Protein AF-A0A7T8KHJ4-F1 (afdb_monomer)

Mean predicted aligned error: 14.53 Å

InterPro domains:
  IPR036397 Ribonuclease H superfamily [G3DSA:3.30.420.10] (58-220)

Foldseek 3Di:
DDPPQDADDPVCLLVQLLVCVVVVHDLVVSCRNSVDDSVVSVVSVVVCVVVVNPSVCVVVPPPPDDDPPDPPDPVNLVVLVVVCVVPVPDDLVVSCVVSVHDSVSSVCSVCPVVVDDDDDDDDDDDADPVQLQVQLVVLVLCLDPVSVVVCCVPPPLCPPQLCVVLVCQLVVDDDPDPVSSVVSSVVSVVPDDPVSVVVSVVVVNVVSVVSNVVSRDDDD

Nearest PDB structures (foldseek):
  5hoo-assembly1_B  TM=6.411E-01  e=8.525E-03  Drosophila mauritiana
  4r79-assembly1_B  TM=5.879E-01  e=2.502E-02  Drosophila mauritiana
  7s03-assembly1_A-2  TM=6.595E-01  e=5.747E-02  Homo sapiens
  3hot-assembly1_B  TM=6.460E-01  e=5.473E-02  Drosophila mauritiana
  3hos-assembly1_B  TM=6.068E-01  e=6.035E-02  Drosophila mauritiana

Structure (mmCIF, N/CA/C/O backbone):
data_AF-A0A7T8KHJ4-F1
#
_entry.id   AF-A0A7T8KHJ4-F1
#
loop_
_atom_site.group_PDB
_atom_site.id
_atom_site.type_symbol
_atom_site.label_atom_id
_atom_site.label_alt_id
_atom_site.label_comp_id
_atom_site.label_asym_id
_atom_site.label_entity_id
_atom_site.label_seq_id
_atom_site.pdbx_PDB_ins_code
_atom_site.Cartn_x
_atom_site.Cartn_y
_atom_site.Cartn_z
_atom_site.occupancy
_atom_site.B_iso_or_equiv
_atom_site.auth_seq_id
_atom_site.auth_comp_id
_atom_site.auth_asym_id
_atom_site.auth_atom_id
_atom_site.pdbx_PDB_model_num
ATOM 1 N N . MET A 1 1 ? -53.765 -23.943 27.755 1.00 38.78 1 MET A N 1
ATOM 2 C CA . MET A 1 1 ? -53.008 -22.771 27.268 1.00 38.78 1 MET A CA 1
ATOM 3 C C . MET A 1 1 ? -51.558 -23.192 27.205 1.00 38.78 1 MET A C 1
ATOM 5 O O . MET A 1 1 ? -50.982 -23.470 28.247 1.00 38.78 1 MET A O 1
ATOM 9 N N . VAL A 1 2 ? -51.035 -23.395 25.999 1.00 41.38 2 VAL A N 1
ATOM 10 C CA . VAL A 1 2 ? -49.675 -23.898 25.799 1.00 41.38 2 VAL A CA 1
ATOM 11 C C . VAL A 1 2 ? -48.723 -22.755 26.143 1.00 41.38 2 VAL A C 1
ATOM 13 O O . VAL A 1 2 ? -48.633 -21.776 25.410 1.00 41.38 2 VAL A O 1
ATOM 16 N N . SER A 1 3 ? -48.082 -22.822 27.309 1.00 51.12 3 SER A N 1
ATOM 17 C CA . SER A 1 3 ? -46.920 -21.987 27.603 1.00 51.12 3 SER A CA 1
ATOM 18 C C . SER A 1 3 ? -45.740 -22.566 26.830 1.00 51.12 3 SER A C 1
ATOM 20 O O . SER A 1 3 ? -44.900 -23.269 27.395 1.00 51.12 3 SER A O 1
ATOM 22 N N . ASP A 1 4 ? -45.725 -22.330 25.521 1.00 53.19 4 ASP A N 1
ATOM 23 C CA . ASP A 1 4 ? -44.543 -22.571 24.710 1.00 53.19 4 ASP A CA 1
ATOM 24 C C . ASP A 1 4 ? -43.470 -21.606 25.209 1.00 53.19 4 ASP A C 1
ATOM 26 O O . ASP A 1 4 ? -43.530 -20.396 24.983 1.00 53.19 4 ASP A O 1
ATOM 30 N N . ASN A 1 5 ? -42.513 -22.141 25.968 1.00 64.19 5 ASN A N 1
ATOM 31 C CA . ASN A 1 5 ? -41.329 -21.416 26.410 1.00 64.19 5 ASN A CA 1
ATOM 32 C C . ASN A 1 5 ? -40.438 -21.158 25.188 1.00 64.19 5 ASN A C 1
ATOM 34 O O . ASN A 1 5 ? -39.424 -21.825 24.982 1.00 64.19 5 ASN A O 1
ATOM 38 N N . PHE A 1 6 ? -40.844 -20.209 24.346 1.00 70.31 6 PHE A N 1
ATOM 39 C CA . PHE A 1 6 ? -40.026 -19.713 23.254 1.00 70.31 6 PHE A CA 1
ATOM 40 C C . PHE A 1 6 ? -38.792 -19.039 23.854 1.00 70.31 6 PHE A C 1
ATOM 42 O O . PHE A 1 6 ? -38.891 -17.991 24.486 1.00 70.31 6 PHE A O 1
ATOM 49 N N . ASN A 1 7 ? -37.631 -19.668 23.678 1.00 81.19 7 ASN A N 1
ATOM 50 C CA . ASN A 1 7 ? -36.345 -19.131 24.099 1.00 81.19 7 ASN A CA 1
ATOM 51 C C . ASN A 1 7 ? -35.643 -18.533 22.869 1.00 81.19 7 ASN A C 1
ATOM 53 O O . ASN A 1 7 ? -35.068 -19.292 22.081 1.00 81.19 7 ASN A O 1
ATOM 57 N N . PRO A 1 8 ? -35.711 -17.206 22.654 1.00 81.31 8 PRO A N 1
ATOM 58 C CA . PRO A 1 8 ? -35.071 -16.591 21.503 1.00 81.31 8 PRO A CA 1
ATOM 59 C C . PRO A 1 8 ? -33.547 -16.803 21.536 1.00 81.31 8 PRO A 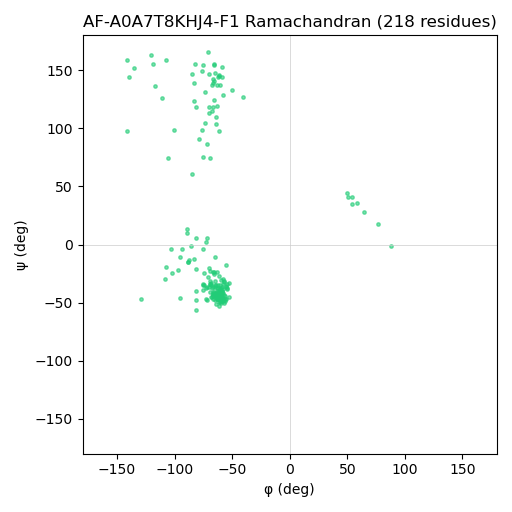C 1
ATOM 61 O O . PRO A 1 8 ? -32.941 -16.768 22.614 1.00 81.31 8 PRO A O 1
ATOM 64 N N . PRO A 1 9 ? -32.896 -16.986 20.370 1.00 85.50 9 PRO A N 1
ATOM 65 C CA . PRO A 1 9 ? -31.441 -17.068 20.292 1.00 85.50 9 PRO A CA 1
ATOM 66 C C . PRO A 1 9 ? -30.795 -15.791 20.844 1.00 85.50 9 PRO A C 1
ATOM 68 O O . PRO A 1 9 ? -31.391 -14.716 20.805 1.00 85.50 9 PRO A O 1
ATOM 71 N N . GLU A 1 10 ? -29.564 -15.894 21.351 1.00 82.81 10 GLU A N 1
ATOM 72 C CA . GLU A 1 10 ? -28.900 -14.807 22.093 1.00 82.81 10 GLU A CA 1
ATOM 73 C C . GLU A 1 10 ? -28.843 -13.484 21.310 1.00 82.81 10 GLU A C 1
ATOM 75 O O . GLU A 1 10 ? -29.091 -12.414 21.863 1.00 82.81 10 GLU A O 1
ATOM 80 N N . SER A 1 11 ? -28.625 -13.559 19.995 1.00 80.19 11 SER A N 1
ATOM 81 C CA . SER A 1 11 ? -28.635 -12.401 19.095 1.00 80.19 11 SER A CA 1
ATOM 82 C C . SER A 1 11 ? -29.996 -11.699 19.004 1.00 80.19 11 SER A C 1
ATOM 84 O O . SER A 1 11 ? -30.040 -10.515 18.688 1.00 80.19 11 SER A O 1
ATOM 86 N N . TRP A 1 12 ? -31.101 -12.395 19.294 1.00 84.69 12 TRP A N 1
ATOM 87 C CA . TRP A 1 12 ? -32.477 -11.895 19.184 1.00 84.69 12 TRP A CA 1
ATOM 88 C C . TRP A 1 12 ? -33.042 -11.398 20.515 1.00 84.69 12 TRP A C 1
ATOM 90 O O . TRP A 1 12 ? -33.942 -10.566 20.520 1.00 84.69 12 TRP A O 1
ATOM 100 N N . LYS A 1 13 ? -32.502 -11.833 21.658 1.00 88.50 13 LYS A N 1
ATOM 101 C CA . LYS A 1 13 ? -33.009 -11.449 22.989 1.00 88.50 13 LYS A CA 1
ATOM 102 C C . LYS A 1 13 ? -33.070 -9.936 23.198 1.00 88.50 13 LYS A C 1
ATOM 104 O O . LYS A 1 13 ? -34.088 -9.394 23.630 1.00 88.50 13 LYS A O 1
ATOM 109 N N . ARG A 1 14 ? -31.989 -9.234 22.846 1.00 86.38 14 ARG A N 1
ATOM 110 C CA . ARG A 1 14 ? -31.922 -7.767 22.936 1.00 86.38 14 ARG A CA 1
ATOM 111 C C . ARG A 1 14 ? -32.884 -7.093 21.953 1.00 86.38 14 ARG A C 1
ATOM 113 O O . ARG A 1 14 ? -33.501 -6.097 22.315 1.00 86.38 14 ARG A O 1
ATOM 120 N N . VAL A 1 15 ? -33.048 -7.658 20.757 1.00 87.25 15 VAL A N 1
ATOM 121 C CA . VAL A 1 15 ? -33.974 -7.169 19.719 1.00 87.25 15 VAL A CA 1
ATOM 122 C C . VAL A 1 15 ? -35.409 -7.214 20.214 1.00 87.25 15 VAL A C 1
ATOM 124 O O . VAL A 1 15 ? -36.100 -6.198 20.225 1.00 87.25 15 VAL A O 1
ATOM 127 N N . THR A 1 16 ? -35.828 -8.383 20.696 1.00 89.38 16 THR A N 1
ATOM 128 C CA . THR A 1 16 ? -37.163 -8.608 21.245 1.00 89.38 16 THR A CA 1
ATOM 129 C C . THR A 1 16 ? -37.433 -7.659 22.408 1.00 89.38 16 THR A C 1
ATOM 131 O O . THR A 1 16 ? -38.505 -7.062 22.474 1.00 89.38 16 THR A O 1
ATOM 134 N N . ALA A 1 17 ? -36.450 -7.446 23.291 1.00 89.75 17 ALA A N 1
ATOM 135 C CA . ALA A 1 17 ? -36.584 -6.495 24.390 1.00 89.75 17 ALA A CA 1
ATOM 136 C C . ALA A 1 17 ? -36.793 -5.050 23.903 1.00 89.75 17 ALA A C 1
ATOM 138 O O . ALA A 1 17 ? -37.701 -4.379 24.384 1.00 89.75 17 ALA A O 1
ATOM 139 N N . VAL A 1 18 ? -36.012 -4.579 22.925 1.00 89.69 18 VAL A N 1
ATOM 140 C CA . VAL A 1 18 ? -36.155 -3.225 22.361 1.00 89.69 18 VAL A CA 1
ATOM 141 C C . VAL A 1 18 ? -37.507 -3.042 21.659 1.00 89.69 18 VAL A C 1
ATOM 143 O O . VAL A 1 18 ? -38.164 -2.020 21.859 1.00 89.69 18 VAL A O 1
ATOM 146 N N . MET A 1 19 ? -37.962 -4.033 20.885 1.00 89.38 19 MET A N 1
ATOM 147 C CA . MET A 1 19 ? -39.269 -3.989 20.213 1.00 89.38 19 MET A CA 1
ATOM 148 C C . MET A 1 19 ? -40.432 -3.944 21.209 1.00 89.38 19 MET A C 1
ATOM 150 O O . MET A 1 19 ? -41.359 -3.155 21.038 1.00 89.38 19 MET A O 1
ATOM 154 N N . MET A 1 20 ? -40.365 -4.738 22.278 1.00 91.19 20 MET A N 1
ATOM 155 C CA . MET A 1 20 ? -41.385 -4.749 23.329 1.00 91.19 20 MET A CA 1
ATOM 156 C C . MET A 1 20 ? -41.386 -3.451 24.155 1.00 91.19 20 MET A C 1
ATOM 158 O O . MET A 1 20 ? -42.449 -2.982 24.553 1.00 91.19 20 MET A O 1
ATOM 162 N N . ILE A 1 21 ? -40.219 -2.824 24.373 1.00 90.75 21 ILE A N 1
ATOM 163 C CA . ILE A 1 21 ? -40.130 -1.485 24.986 1.00 90.75 21 ILE A CA 1
ATOM 164 C C . ILE A 1 21 ? -40.811 -0.447 24.089 1.00 90.75 21 ILE A C 1
ATOM 166 O O . ILE A 1 21 ? -41.614 0.343 24.581 1.00 90.75 21 ILE A O 1
ATOM 170 N N . ARG A 1 22 ? -40.556 -0.486 22.773 1.00 89.44 22 ARG A N 1
ATOM 171 C CA . ARG A 1 22 ? -41.227 0.387 21.796 1.00 89.44 22 ARG A CA 1
ATOM 172 C C . ARG A 1 22 ? -42.746 0.183 21.784 1.00 89.44 22 ARG A C 1
ATOM 174 O O . ARG A 1 22 ? -43.482 1.145 21.599 1.00 89.44 22 ARG A O 1
ATOM 181 N N . ALA A 1 23 ? -43.205 -1.050 21.995 1.00 90.94 23 ALA A N 1
ATOM 182 C CA . ALA A 1 23 ? -44.621 -1.394 22.116 1.00 90.94 23 ALA A CA 1
ATOM 183 C C . ALA A 1 23 ? -45.247 -1.001 23.473 1.00 90.94 23 ALA A C 1
ATOM 185 O O . ALA A 1 23 ? -46.447 -1.178 23.663 1.00 90.94 23 ALA A O 1
ATOM 186 N N . GLY A 1 24 ? -44.462 -0.470 24.420 1.00 90.56 24 GLY A N 1
ATOM 187 C CA . GLY A 1 24 ? -44.948 -0.048 25.735 1.00 90.56 24 GLY A CA 1
ATOM 188 C C . GLY A 1 24 ? -45.206 -1.196 26.719 1.00 90.56 24 GLY A C 1
ATOM 189 O O . GLY A 1 24 ? -45.906 -0.998 27.713 1.00 90.56 24 GLY A O 1
ATOM 190 N N . CYS A 1 25 ? -44.657 -2.389 26.474 1.00 91.25 25 CYS A N 1
ATOM 191 C CA . CYS A 1 25 ? -44.827 -3.540 27.361 1.00 91.25 25 CYS A CA 1
ATOM 192 C C . CYS A 1 25 ? -44.159 -3.324 28.728 1.00 91.25 25 CYS A C 1
ATOM 194 O O . CYS A 1 25 ? -43.178 -2.583 28.874 1.00 91.25 25 CYS A O 1
ATOM 196 N N . LYS A 1 26 ? -44.667 -4.013 29.757 1.00 92.44 26 LYS A N 1
ATOM 197 C CA . LYS A 1 26 ? -44.097 -3.935 31.110 1.00 92.44 26 LYS A CA 1
ATOM 198 C C . LYS A 1 26 ? -42.813 -4.758 31.206 1.00 92.44 26 LYS A C 1
ATOM 200 O O . LYS A 1 26 ? -42.700 -5.827 30.614 1.00 92.44 26 LYS A O 1
ATOM 205 N N . ASP A 1 27 ? -41.880 -4.335 32.060 1.00 91.25 27 ASP A N 1
ATOM 206 C CA . ASP A 1 27 ? -40.586 -5.016 32.243 1.00 91.25 27 ASP A CA 1
ATOM 207 C C . ASP A 1 27 ? -40.719 -6.513 32.583 1.00 91.25 27 ASP A C 1
ATOM 209 O O . ASP A 1 27 ? -39.892 -7.319 32.167 1.00 91.25 27 ASP A O 1
ATOM 213 N N . MET A 1 28 ? -41.767 -6.897 33.323 1.00 90.06 28 MET A N 1
ATOM 214 C CA . MET A 1 28 ? -42.047 -8.295 33.678 1.00 90.06 28 MET A CA 1
ATOM 215 C C . MET A 1 28 ? -42.463 -9.149 32.478 1.00 90.06 28 MET A C 1
ATOM 217 O O . MET A 1 28 ? -42.140 -10.334 32.438 1.00 90.06 28 MET A O 1
ATOM 221 N N . GLU A 1 29 ? -43.186 -8.564 31.525 1.00 90.44 29 GLU A N 1
ATOM 222 C CA . GLU A 1 29 ? -43.593 -9.238 30.290 1.00 90.44 29 GLU A CA 1
ATOM 223 C C . GLU A 1 29 ? -42.373 -9.410 29.393 1.00 90.44 29 GLU A C 1
ATOM 225 O O . G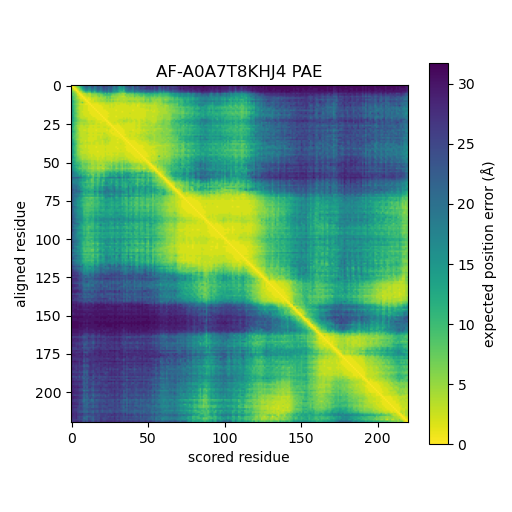LU A 1 29 ? -42.081 -10.529 28.986 1.00 90.44 29 GLU A O 1
ATOM 230 N N . ILE A 1 30 ? -41.590 -8.337 29.223 1.00 91.06 30 ILE A N 1
ATOM 231 C CA . ILE A 1 30 ? -40.343 -8.329 28.448 1.00 91.06 30 ILE A CA 1
ATOM 232 C C . ILE A 1 30 ? -39.366 -9.387 28.966 1.00 91.06 30 ILE A C 1
ATOM 234 O O . ILE A 1 30 ? -38.811 -10.157 28.188 1.00 91.06 30 ILE A O 1
ATOM 238 N N . MET A 1 31 ? -39.173 -9.453 30.285 1.00 92.94 31 MET A N 1
ATOM 239 C CA . MET A 1 31 ? -38.297 -10.429 30.936 1.00 92.94 31 MET A CA 1
ATOM 240 C C . MET A 1 31 ? -38.677 -11.872 30.573 1.00 92.94 31 MET A C 1
ATOM 242 O O . MET A 1 31 ? -37.803 -12.683 30.269 1.00 92.94 31 MET A O 1
ATOM 246 N N . LYS A 1 32 ? -39.980 -12.183 30.584 1.00 90.06 32 LYS A N 1
ATOM 247 C CA . LYS A 1 32 ? -40.503 -13.521 30.286 1.00 90.06 32 LYS A CA 1
ATOM 248 C C . LYS A 1 32 ? -40.404 -13.856 28.798 1.00 90.06 32 LYS A C 1
ATOM 250 O O . LYS A 1 32 ? -39.925 -14.932 28.469 1.00 90.06 32 LYS A O 1
ATOM 255 N N . THR A 1 33 ? -40.805 -12.941 27.914 1.00 88.25 33 THR A N 1
ATOM 256 C CA . THR A 1 33 ? -40.833 -13.172 26.458 1.00 88.25 33 THR A CA 1
ATOM 257 C C . THR A 1 33 ? -39.456 -13.124 25.803 1.00 88.25 33 THR A C 1
ATOM 259 O O . THR A 1 33 ? -39.212 -13.840 24.840 1.00 88.25 33 THR A O 1
ATOM 262 N N . ALA A 1 34 ? -38.552 -12.267 26.287 1.00 87.62 34 ALA A N 1
ATOM 263 C CA . ALA A 1 34 ? -37.195 -12.146 25.751 1.00 87.62 34 ALA A CA 1
ATOM 264 C C . ALA A 1 34 ? -36.174 -13.024 26.498 1.00 87.62 34 ALA A C 1
ATOM 266 O O . ALA A 1 34 ? -35.011 -13.058 26.102 1.00 87.62 34 ALA A O 1
ATOM 267 N N . CYS A 1 35 ? -36.586 -13.723 27.564 1.00 89.25 35 CYS A N 1
ATOM 268 C CA . CYS A 1 35 ? -35.727 -14.573 28.396 1.00 89.25 35 CYS A CA 1
ATOM 269 C C . CYS A 1 35 ? -34.427 -13.871 28.849 1.00 89.25 35 CYS A C 1
ATOM 271 O O . CYS A 1 35 ? -33.336 -14.443 28.788 1.00 89.25 35 CYS A O 1
ATOM 273 N N . VAL A 1 36 ? -34.539 -12.616 29.296 1.00 89.69 36 VAL A N 1
ATOM 274 C CA . VAL A 1 36 ? -33.427 -11.792 29.808 1.00 89.69 36 VAL A CA 1
ATOM 275 C C . VAL A 1 36 ? -33.668 -11.402 31.258 1.00 89.69 36 VAL A C 1
ATOM 277 O O . VAL A 1 36 ? -34.810 -11.314 31.695 1.00 89.69 36 VAL A O 1
ATOM 280 N N . ALA A 1 37 ? -32.609 -11.119 32.016 1.00 92.00 37 ALA A N 1
ATOM 281 C CA . ALA A 1 37 ? -32.755 -10.647 33.389 1.00 92.00 37 ALA A CA 1
ATOM 282 C C . ALA A 1 37 ? -33.435 -9.267 33.443 1.00 92.00 37 ALA A C 1
ATOM 284 O O . ALA A 1 37 ? -33.211 -8.402 32.592 1.00 92.00 37 ALA A O 1
ATOM 285 N N . ARG A 1 38 ? -34.206 -9.009 34.506 1.00 90.75 38 ARG A N 1
ATOM 286 C CA . ARG A 1 38 ? -34.876 -7.713 34.728 1.00 90.75 38 ARG A CA 1
ATOM 287 C C . ARG A 1 38 ? -33.902 -6.526 34.707 1.00 90.75 38 ARG A C 1
ATOM 289 O O . ARG A 1 38 ? -34.241 -5.465 34.192 1.00 90.75 38 ARG A O 1
ATOM 296 N N . ASN A 1 39 ? -32.686 -6.708 35.228 1.00 94.31 39 ASN A N 1
ATOM 297 C CA . ASN A 1 39 ? -31.642 -5.676 35.215 1.00 94.31 39 ASN A CA 1
ATOM 298 C C . ASN A 1 39 ? -31.189 -5.334 33.791 1.00 94.31 39 ASN A C 1
ATOM 300 O O . ASN A 1 39 ? -30.937 -4.169 33.493 1.00 94.31 39 ASN A O 1
ATOM 304 N N . THR A 1 40 ? -31.155 -6.322 32.895 1.00 90.62 40 THR A N 1
ATOM 305 C CA . THR A 1 40 ? -30.841 -6.122 31.479 1.00 90.62 40 THR A CA 1
ATOM 306 C C . THR A 1 40 ? -31.915 -5.278 30.796 1.00 90.62 40 THR A C 1
ATOM 308 O O . THR A 1 40 ? -31.576 -4.346 30.077 1.00 90.62 40 THR A O 1
ATOM 311 N N . VAL A 1 41 ? -33.201 -5.530 31.072 1.00 92.25 41 VAL A N 1
ATOM 312 C CA . VAL A 1 41 ? -34.316 -4.718 30.538 1.00 92.25 41 VAL A CA 1
ATOM 313 C C . VAL A 1 41 ? -34.219 -3.266 31.012 1.00 92.25 41 VAL A C 1
ATOM 315 O O . VAL A 1 41 ? -34.312 -2.348 30.201 1.00 92.25 41 VAL A O 1
ATOM 318 N N . LYS A 1 42 ? -33.960 -3.050 32.309 1.00 93.50 42 LYS A N 1
ATOM 319 C CA . LYS A 1 42 ? -33.763 -1.705 32.874 1.00 93.50 42 LYS A CA 1
ATOM 320 C C . LYS A 1 42 ? -32.571 -0.977 32.251 1.00 93.50 42 LYS A C 1
ATOM 322 O O . LYS A 1 42 ? -32.688 0.193 31.910 1.00 93.50 42 LYS A O 1
ATOM 327 N N . SER A 1 43 ? -31.448 -1.673 32.068 1.00 90.94 43 SER A N 1
ATOM 328 C CA . SER A 1 43 ? -30.262 -1.119 31.407 1.00 90.94 43 SER A CA 1
ATOM 329 C C . SER A 1 43 ? -30.554 -0.739 29.954 1.00 90.94 43 SER A C 1
ATOM 331 O O . SER A 1 43 ? -30.194 0.356 29.541 1.00 90.94 43 SER A O 1
ATOM 333 N N . ILE A 1 44 ? -31.269 -1.582 29.201 1.00 89.44 44 ILE A N 1
ATOM 334 C CA . ILE A 1 44 ? -31.685 -1.272 27.824 1.00 89.44 44 ILE A CA 1
ATOM 335 C C . ILE A 1 44 ? -32.599 -0.039 27.786 1.00 89.44 44 ILE A C 1
ATOM 337 O O . ILE A 1 44 ? -32.432 0.802 26.907 1.00 89.44 44 ILE A O 1
ATOM 341 N N . ARG A 1 45 ? -33.539 0.091 28.732 1.00 90.06 45 ARG A N 1
ATOM 342 C CA . ARG A 1 45 ? -34.434 1.255 28.826 1.00 90.06 45 ARG A CA 1
ATOM 343 C C . ARG A 1 45 ? -33.652 2.544 29.110 1.00 90.06 45 ARG A C 1
ATOM 345 O O . ARG A 1 45 ? -33.823 3.512 28.383 1.00 90.06 45 ARG A O 1
ATOM 352 N N . SER A 1 46 ? -32.733 2.511 30.077 1.00 90.00 46 SER A N 1
ATOM 353 C CA . SER A 1 46 ? -31.838 3.637 30.387 1.00 90.00 46 SER A CA 1
ATOM 354 C C . SER A 1 46 ? -30.991 4.041 29.173 1.00 90.00 46 SER A C 1
ATOM 356 O O . SER A 1 46 ? -30.907 5.215 28.833 1.00 90.00 46 SER A O 1
ATOM 358 N N . GLU A 1 47 ? -30.409 3.069 28.463 1.00 87.50 47 GLU A N 1
ATOM 359 C CA . GLU A 1 47 ? -29.628 3.333 27.247 1.00 87.50 47 GLU A CA 1
ATOM 360 C C . GLU A 1 47 ? -30.475 3.934 26.109 1.00 87.50 47 GLU A C 1
ATOM 362 O O . GLU A 1 47 ? -29.971 4.750 25.332 1.00 87.50 47 GLU A O 1
ATOM 367 N N . LEU A 1 48 ? -31.745 3.524 25.983 1.00 87.44 48 LEU A N 1
ATOM 368 C CA . LEU A 1 48 ? -32.682 4.078 25.002 1.00 87.44 48 LEU A CA 1
ATOM 369 C C . LEU A 1 48 ? -33.047 5.525 25.343 1.00 87.44 48 LEU A C 1
ATOM 371 O O . LEU A 1 48 ? -32.986 6.373 24.451 1.00 87.44 48 LEU A O 1
ATOM 375 N N . GLU A 1 49 ? -33.337 5.817 26.610 1.00 87.00 49 GLU A N 1
ATOM 376 C CA . GLU A 1 49 ? -33.610 7.170 27.112 1.00 87.00 49 GLU A CA 1
ATOM 377 C C . GLU A 1 49 ? -32.414 8.109 26.870 1.00 87.00 49 GLU A C 1
ATOM 379 O O . GLU A 1 49 ? -32.585 9.182 26.293 1.00 87.00 49 GLU A O 1
ATOM 384 N N . GLU A 1 50 ? -31.187 7.669 27.178 1.00 86.81 50 GLU A N 1
ATOM 385 C CA . GLU A 1 50 ? -29.945 8.407 26.876 1.00 86.81 50 GLU A CA 1
ATOM 386 C C . GLU A 1 50 ? -29.744 8.667 25.375 1.00 86.81 50 GLU A C 1
ATOM 388 O O . GLU A 1 50 ? -29.127 9.654 24.975 1.00 86.81 50 GLU A O 1
ATOM 393 N N . SER A 1 51 ? -30.244 7.769 24.523 1.00 81.25 51 SER A N 1
ATOM 394 C CA . SER A 1 51 ? -30.177 7.896 23.064 1.00 81.25 51 SER A CA 1
ATOM 395 C C . SER A 1 51 ? -31.358 8.645 22.447 1.00 81.25 51 SER A C 1
ATOM 397 O O . SER A 1 51 ? -31.507 8.621 21.227 1.00 81.25 51 SER A O 1
ATOM 399 N N . ASN A 1 52 ? -32.202 9.279 23.269 1.00 85.38 52 ASN A N 1
ATOM 400 C CA . ASN A 1 52 ? -33.430 9.945 22.838 1.00 85.38 52 ASN A CA 1
ATOM 401 C C . ASN A 1 52 ? -34.361 9.02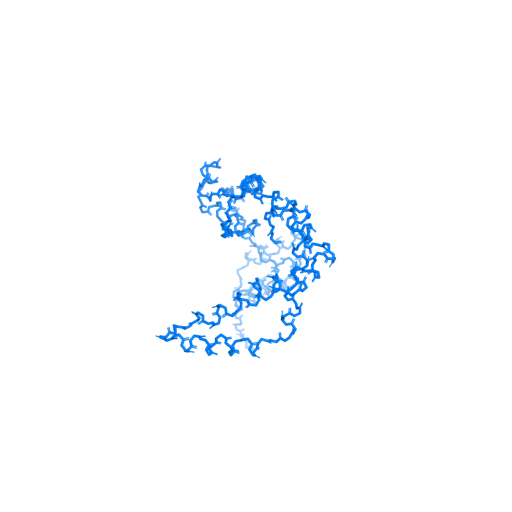0 22.026 1.00 85.38 52 ASN A C 1
ATOM 403 O O . ASN A 1 52 ? -34.939 9.419 21.017 1.00 85.38 52 ASN A O 1
ATOM 407 N N . ASN A 1 53 ? -34.483 7.760 22.456 1.00 82.94 53 ASN A N 1
ATOM 408 C CA . ASN A 1 53 ? -35.290 6.722 21.813 1.00 82.94 53 ASN A CA 1
ATOM 409 C C . ASN A 1 53 ? -34.910 6.438 20.345 1.00 82.94 53 ASN A C 1
ATOM 411 O O . ASN A 1 53 ? -35.772 6.118 19.523 1.00 82.94 53 ASN A O 1
ATOM 415 N N . ASP A 1 54 ? -33.621 6.513 19.998 1.00 81.62 54 ASP A N 1
ATOM 416 C CA . ASP A 1 54 ? -33.128 6.063 18.694 1.00 81.62 54 ASP A CA 1
ATOM 417 C C . ASP A 1 54 ? -33.141 4.522 18.607 1.00 81.62 54 ASP A C 1
ATOM 419 O O . ASP A 1 54 ? -32.156 3.825 18.875 1.00 81.62 54 ASP A O 1
ATOM 423 N N . TYR A 1 55 ? -34.294 3.988 18.200 1.00 78.44 55 TYR A N 1
ATOM 424 C CA . TYR A 1 55 ? -34.513 2.566 17.939 1.00 78.44 55 TYR A CA 1
ATOM 425 C C . TYR A 1 55 ? -33.831 2.054 16.657 1.00 78.44 55 TYR A C 1
ATOM 427 O O . TYR A 1 55 ? -34.043 0.902 16.307 1.00 78.44 55 TYR A O 1
ATOM 435 N N . GLU A 1 56 ? -33.030 2.839 15.939 1.00 73.88 56 GLU A N 1
ATOM 436 C CA . GLU A 1 56 ? -32.208 2.341 14.821 1.00 73.88 56 GLU A CA 1
ATOM 437 C C . GLU A 1 56 ? -30.742 2.178 15.243 1.00 73.88 56 GLU A C 1
ATOM 439 O O . GLU A 1 56 ? -29.994 1.349 14.716 1.00 73.88 56 GLU A O 1
ATOM 444 N N . ARG A 1 57 ? -30.312 2.919 16.271 1.00 69.94 57 ARG A N 1
ATOM 445 C CA . ARG A 1 57 ? -28.977 2.804 16.874 1.00 69.94 57 ARG A CA 1
AT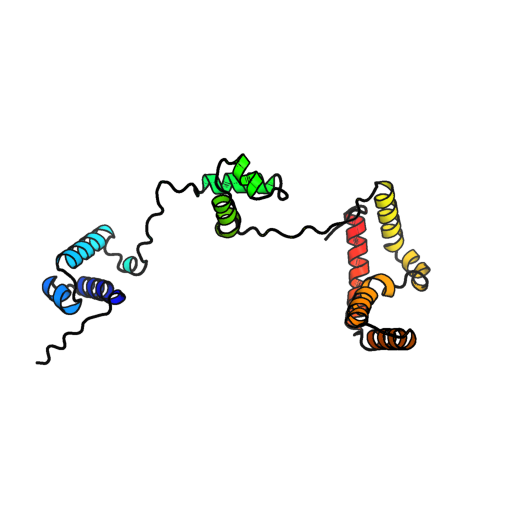OM 446 C C . ARG A 1 57 ? -28.668 1.400 17.388 1.00 69.94 57 ARG A C 1
ATOM 448 O O . ARG A 1 57 ? -27.505 1.014 17.359 1.00 69.94 57 ARG A O 1
ATOM 455 N N . TRP A 1 58 ? -29.656 0.632 17.847 1.00 64.38 58 TRP A N 1
ATOM 456 C CA . TRP A 1 58 ? -29.401 -0.668 18.480 1.00 64.38 58 TRP A CA 1
ATOM 457 C C . TRP A 1 58 ? -28.932 -1.750 17.498 1.00 64.38 58 TRP A C 1
ATOM 459 O O . TRP A 1 58 ? -28.181 -2.633 17.912 1.00 64.38 58 TRP A O 1
ATOM 469 N N . TRP A 1 59 ? -29.310 -1.664 16.214 1.00 60.38 59 TRP A N 1
ATOM 470 C CA . TRP A 1 59 ? -28.782 -2.543 15.162 1.00 60.38 59 TRP A CA 1
ATOM 471 C C . TRP A 1 59 ? -27.290 -2.305 14.913 1.00 60.38 59 TRP A C 1
ATOM 473 O O . TRP A 1 59 ? -26.581 -3.191 14.435 1.00 60.38 59 TRP A O 1
ATOM 483 N N . ARG A 1 60 ? -26.786 -1.112 15.252 1.00 63.22 60 ARG A N 1
ATOM 484 C CA . ARG A 1 60 ? -25.354 -0.820 15.234 1.00 63.22 60 ARG A CA 1
ATOM 485 C C . ARG A 1 60 ? -24.750 -1.417 16.495 1.00 63.22 60 ARG A C 1
ATOM 487 O O . ARG A 1 60 ? -24.696 -0.772 17.540 1.00 63.22 60 ARG A O 1
ATOM 494 N N . GLU A 1 61 ? -24.313 -2.668 16.383 1.00 60.59 61 GLU A N 1
ATOM 495 C CA . GLU A 1 61 ? -23.539 -3.356 17.412 1.00 60.59 61 GLU A CA 1
ATOM 496 C C . GLU A 1 61 ? -22.510 -2.391 18.025 1.00 60.59 61 GLU A C 1
ATOM 498 O O . GLU A 1 61 ? -21.752 -1.726 17.304 1.00 60.59 61 GLU A O 1
ATOM 503 N N . LYS A 1 62 ? -22.518 -2.262 19.360 1.00 64.94 62 LYS A N 1
ATOM 504 C CA . LYS A 1 62 ? -21.548 -1.427 20.076 1.00 64.94 62 LYS A CA 1
ATOM 505 C C . LYS A 1 62 ? -20.165 -2.003 19.799 1.00 64.94 62 LYS A C 1
ATOM 507 O O . LYS A 1 62 ? -19.741 -2.956 20.446 1.00 64.94 62 LYS A O 1
ATOM 512 N N . ARG A 1 63 ? -19.450 -1.422 18.836 1.00 65.62 63 ARG A N 1
ATOM 513 C CA . ARG A 1 63 ? -18.060 -1.793 18.588 1.00 65.62 63 ARG A CA 1
ATOM 514 C C . ARG A 1 63 ? -17.276 -1.556 19.870 1.00 65.62 63 ARG A C 1
ATOM 516 O O . ARG A 1 63 ? -17.354 -0.472 20.453 1.00 65.62 63 ARG A O 1
ATOM 523 N N . GLY A 1 64 ? -16.533 -2.574 20.302 1.00 70.38 64 GLY A N 1
ATOM 524 C CA . GLY A 1 64 ? -15.612 -2.439 21.422 1.00 70.38 64 GLY A CA 1
ATOM 525 C C . GLY A 1 64 ? -14.723 -1.217 21.208 1.00 70.38 64 GLY A C 1
ATOM 526 O O . GLY A 1 64 ? -14.205 -0.999 20.106 1.00 70.38 64 GLY A O 1
ATOM 527 N N . LYS A 1 65 ? -14.581 -0.384 22.245 1.00 72.31 65 LYS A N 1
ATOM 528 C CA . LYS A 1 65 ? -13.655 0.747 22.182 1.00 72.31 65 LYS A CA 1
ATOM 529 C C . LYS A 1 65 ? -12.252 0.190 21.959 1.00 72.31 65 LYS A C 1
ATOM 531 O O . LYS A 1 65 ? -11.865 -0.804 22.574 1.00 72.31 65 LYS A O 1
ATOM 536 N N . ARG A 1 66 ? -11.490 0.828 21.068 1.00 70.38 66 ARG A N 1
ATOM 537 C CA . ARG A 1 66 ? -10.063 0.524 20.942 1.00 70.38 66 ARG 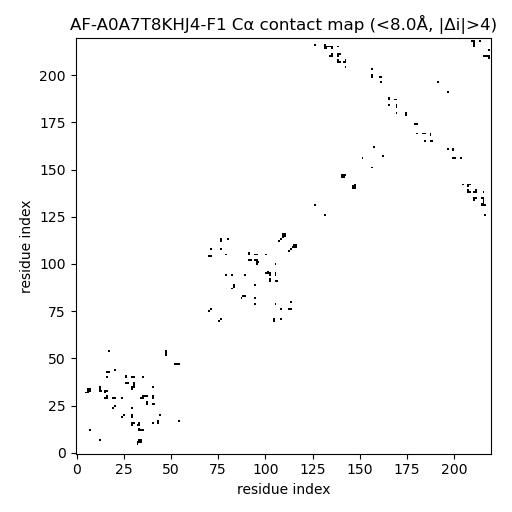A CA 1
ATOM 538 C C . ARG A 1 66 ? -9.395 0.786 22.289 1.00 70.38 66 ARG A C 1
ATOM 540 O O . ARG A 1 66 ? -9.789 1.706 23.006 1.00 70.38 66 ARG A O 1
ATOM 547 N N . ARG A 1 67 ? -8.405 -0.037 22.628 1.00 76.00 67 ARG A N 1
ATOM 548 C CA . ARG A 1 67 ? -7.628 0.164 23.848 1.00 76.00 67 ARG A CA 1
ATOM 549 C C . ARG A 1 67 ? -6.890 1.505 23.780 1.00 76.00 67 ARG A C 1
ATOM 551 O O . ARG A 1 67 ? -6.458 1.916 22.702 1.00 76.00 67 ARG A O 1
ATOM 558 N N . SER A 1 68 ? -6.773 2.179 24.920 1.00 71.44 68 SER A N 1
ATOM 559 C CA . SER A 1 68 ? -6.143 3.502 25.027 1.00 71.44 68 SER A CA 1
ATOM 560 C C . SER A 1 68 ? -4.631 3.474 24.794 1.00 71.44 68 SER A C 1
ATOM 562 O O . SER A 1 68 ? -4.061 4.485 24.410 1.00 71.44 68 SER A O 1
ATOM 564 N N . ASP A 1 69 ? -3.989 2.321 24.987 1.00 71.75 69 ASP A N 1
ATOM 565 C CA . ASP A 1 69 ? -2.558 2.073 24.761 1.00 71.75 69 ASP A CA 1
ATOM 566 C C . ASP A 1 69 ? -2.209 1.805 23.283 1.00 71.75 69 ASP A C 1
ATOM 568 O O . ASP A 1 69 ? -1.075 1.457 22.951 1.00 71.75 69 ASP A O 1
ATOM 572 N N . SER A 1 70 ? -3.172 1.939 22.365 1.00 81.12 70 SER A N 1
ATOM 573 C CA . SER A 1 70 ? -2.939 1.659 20.953 1.00 81.12 70 SER A CA 1
ATOM 574 C C . SER A 1 70 ? -2.029 2.708 20.312 1.00 81.12 70 SER A C 1
ATOM 576 O O . SER A 1 70 ? -2.431 3.842 20.073 1.00 81.12 70 SER A O 1
ATOM 578 N N . LEU A 1 71 ? -0.828 2.281 19.918 1.00 81.00 71 LEU A N 1
ATOM 579 C CA . LEU A 1 71 ? 0.122 3.095 19.148 1.00 81.00 71 LEU A CA 1
ATOM 580 C C . LEU A 1 71 ? -0.379 3.451 17.730 1.00 81.00 71 LEU A C 1
ATOM 582 O O . LEU A 1 71 ? 0.214 4.287 17.055 1.00 81.00 71 LEU A O 1
ATOM 586 N N . ARG A 1 72 ? -1.470 2.828 17.259 1.00 87.62 72 ARG A N 1
ATOM 587 C CA . ARG A 1 72 ? -2.099 3.069 15.948 1.00 87.62 72 ARG A CA 1
ATOM 588 C C . ARG A 1 72 ? -3.068 4.256 16.030 1.00 87.62 72 ARG A C 1
ATOM 590 O O . ARG A 1 72 ? -4.276 4.113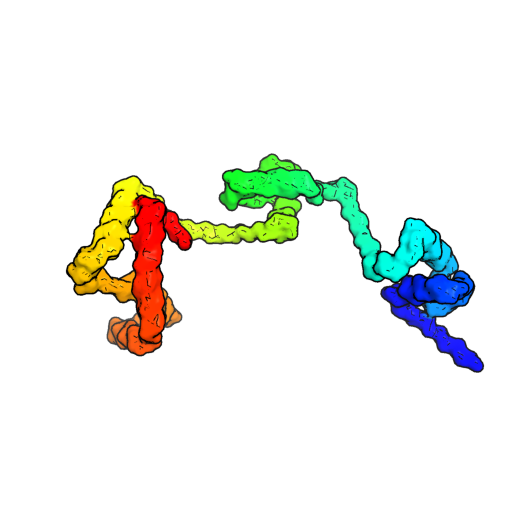 15.830 1.00 87.62 72 ARG A O 1
ATOM 597 N N . THR A 1 73 ? -2.533 5.424 16.369 1.00 90.31 73 THR A N 1
ATOM 598 C CA . THR A 1 73 ? -3.263 6.699 16.356 1.00 90.31 73 THR A CA 1
ATOM 599 C C . THR A 1 73 ? -3.304 7.287 14.938 1.00 90.31 73 THR A C 1
ATOM 601 O O . THR A 1 73 ? -2.432 6.975 14.122 1.00 90.31 73 THR A O 1
ATOM 604 N N . PRO A 1 74 ? -4.294 8.137 14.606 1.00 91.62 74 PRO A N 1
ATOM 605 C CA . PRO A 1 74 ? -4.343 8.796 13.296 1.00 91.62 74 PRO A CA 1
ATOM 606 C C . PRO A 1 74 ? -3.086 9.639 13.023 1.00 91.62 74 PRO A C 1
ATOM 608 O O . PRO A 1 74 ? -2.517 9.554 11.940 1.00 91.62 74 PRO A O 1
ATOM 611 N N . GLU A 1 75 ? -2.576 10.345 14.034 1.00 93.31 75 GLU A N 1
ATOM 612 C CA . GLU A 1 75 ? -1.337 11.131 13.943 1.00 93.31 75 GLU A CA 1
ATOM 613 C C . GLU A 1 75 ? -0.116 10.266 13.592 1.00 93.31 75 GLU A C 1
ATOM 615 O O . GLU A 1 75 ? 0.732 10.650 12.782 1.00 93.31 75 GLU A O 1
ATOM 620 N N . PHE A 1 76 ? -0.031 9.061 14.168 1.00 93.94 76 PHE A N 1
ATOM 621 C CA . PHE A 1 76 ? 1.023 8.106 13.836 1.00 93.94 76 PHE A CA 1
ATOM 622 C C . PHE A 1 76 ? 0.928 7.651 12.376 1.00 93.94 76 PHE A C 1
ATOM 624 O O . PHE A 1 76 ? 1.949 7.571 11.689 1.00 93.94 76 PHE A O 1
ATOM 631 N N . VAL A 1 77 ? -0.285 7.374 11.888 1.00 94.38 77 VAL A N 1
ATOM 632 C CA . VAL A 1 77 ? -0.517 6.963 10.496 1.00 94.38 77 VAL A CA 1
ATOM 633 C C . VAL A 1 77 ? -0.101 8.070 9.526 1.00 94.38 77 VAL A C 1
ATOM 635 O O . VAL A 1 77 ? 0.591 7.782 8.551 1.00 94.38 77 VAL A O 1
ATOM 638 N N . GLU A 1 78 ? -0.422 9.331 9.817 1.00 95.31 78 GLU A N 1
ATOM 639 C CA . GLU A 1 78 ? 0.017 10.476 9.010 1.00 95.31 78 GLU A CA 1
ATOM 640 C C . GLU A 1 78 ? 1.542 10.637 9.012 1.00 95.31 78 GLU A C 1
ATOM 642 O O . GLU A 1 78 ? 2.161 10.852 7.966 1.00 95.31 78 GLU A O 1
ATOM 647 N N . LYS A 1 79 ? 2.180 10.488 10.179 1.00 95.44 79 LYS A N 1
ATOM 648 C CA . LYS A 1 79 ? 3.644 10.536 10.297 1.00 95.44 79 LYS A CA 1
ATOM 649 C C . LYS A 1 79 ? 4.308 9.425 9.482 1.00 95.44 79 LYS A C 1
ATOM 651 O O . LYS A 1 79 ? 5.289 9.674 8.781 1.00 95.44 79 LYS A O 1
ATOM 656 N N . LEU A 1 80 ? 3.765 8.210 9.545 1.00 95.38 80 LEU A N 1
ATOM 657 C CA . LEU A 1 80 ? 4.228 7.077 8.748 1.00 95.38 80 LEU A CA 1
ATOM 658 C C . LEU A 1 80 ? 4.026 7.334 7.249 1.00 95.38 80 LEU A C 1
ATOM 660 O O . LEU A 1 80 ? 4.929 7.065 6.459 1.00 95.38 80 LEU A O 1
ATOM 664 N N . GLN A 1 81 ? 2.883 7.899 6.857 1.00 95.50 81 GLN A N 1
ATOM 665 C CA . GLN A 1 81 ? 2.587 8.237 5.468 1.00 95.50 81 GLN A CA 1
ATOM 666 C C . GLN A 1 81 ? 3.603 9.229 4.896 1.00 95.50 81 GLN A C 1
ATOM 668 O O . GLN A 1 81 ? 4.105 8.997 3.796 1.00 95.50 81 GLN A O 1
ATOM 673 N N . LYS A 1 82 ? 3.956 10.278 5.651 1.00 95.94 82 LYS A N 1
ATOM 674 C CA . LYS A 1 82 ? 4.988 11.249 5.251 1.00 95.94 82 LYS A CA 1
ATOM 675 C C . LYS A 1 82 ? 6.330 10.565 4.993 1.00 95.94 82 LYS A C 1
ATOM 677 O O . LYS A 1 82 ? 6.895 10.726 3.918 1.00 95.94 82 LYS A O 1
ATOM 682 N N . LYS A 1 83 ? 6.781 9.695 5.904 1.00 94.62 83 LYS A N 1
ATOM 683 C CA . LYS A 1 83 ? 8.039 8.946 5.726 1.00 94.62 83 LYS A CA 1
ATOM 684 C C . LYS A 1 83 ? 8.039 8.020 4.511 1.00 94.62 83 LYS A C 1
ATOM 686 O O . LYS A 1 83 ? 9.059 7.877 3.842 1.00 94.62 83 LYS A O 1
ATOM 691 N N . VAL A 1 84 ? 6.906 7.382 4.222 1.00 94.19 84 VAL A N 1
ATOM 692 C CA . VAL A 1 84 ? 6.765 6.528 3.033 1.00 94.19 84 VAL A CA 1
ATOM 693 C C . VAL A 1 84 ? 6.766 7.359 1.746 1.00 94.19 84 VAL A C 1
ATOM 695 O O . VAL A 1 84 ? 7.282 6.897 0.732 1.00 94.19 84 VAL A O 1
ATOM 698 N N . GLN A 1 85 ? 6.210 8.573 1.766 1.00 92.69 85 GLN A N 1
ATOM 699 C CA . GLN A 1 85 ? 6.239 9.484 0.618 1.00 92.69 85 GLN A CA 1
ATOM 700 C C . GLN A 1 85 ? 7.634 10.071 0.368 1.00 92.69 85 GLN A C 1
ATOM 702 O O . GLN A 1 85 ? 8.019 10.210 -0.789 1.00 92.69 85 GLN A O 1
ATOM 707 N N . GLU A 1 86 ? 8.390 10.367 1.428 1.00 93.81 86 GLU A N 1
ATOM 708 C CA . GLU A 1 86 ? 9.784 10.825 1.339 1.00 93.81 86 GLU A CA 1
ATOM 709 C C . GLU A 1 86 ? 10.684 9.783 0.665 1.00 93.81 86 GLU A C 1
ATOM 711 O O . GLU A 1 86 ? 11.418 10.103 -0.269 1.00 93.81 86 GLU A O 1
ATOM 716 N N . ASP A 1 87 ? 10.618 8.525 1.111 1.00 91.06 87 ASP A N 1
ATOM 717 C CA . ASP A 1 87 ? 11.338 7.427 0.471 1.00 91.06 87 ASP A CA 1
ATOM 718 C C . ASP A 1 87 ? 10.500 6.137 0.448 1.00 91.06 87 ASP A C 1
ATOM 720 O O . ASP A 1 87 ? 10.523 5.344 1.400 1.00 91.06 87 ASP A O 1
ATOM 724 N N . PRO A 1 88 ? 9.828 5.838 -0.679 1.00 89.62 88 PRO A N 1
ATOM 725 C CA . PRO A 1 8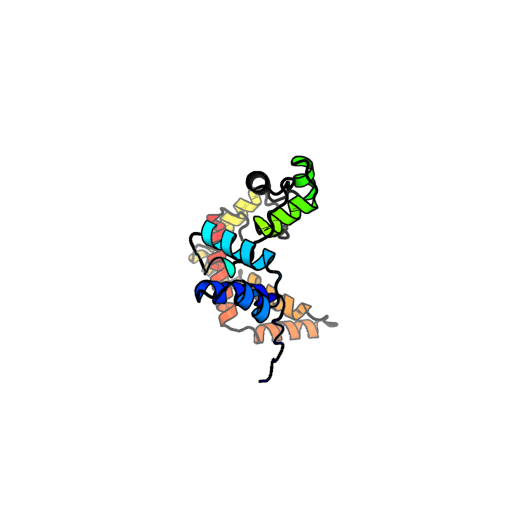8 ? 9.026 4.626 -0.822 1.00 89.62 88 PRO A CA 1
ATOM 726 C C . PRO A 1 88 ? 9.883 3.358 -0.967 1.00 89.62 88 PRO A C 1
ATOM 728 O O . PRO A 1 88 ? 9.356 2.275 -1.220 1.00 89.62 88 PRO A O 1
ATOM 731 N N . SER A 1 89 ? 11.215 3.469 -0.913 1.00 88.50 89 SER A N 1
ATOM 732 C CA . SER A 1 89 ? 12.149 2.338 -1.002 1.00 88.50 89 SER A CA 1
ATOM 733 C C . SER A 1 89 ? 12.453 1.720 0.359 1.00 88.50 89 SER A C 1
ATOM 735 O O . SER A 1 89 ? 13.016 0.623 0.408 1.00 88.50 89 SER A O 1
ATOM 737 N N . LYS A 1 90 ? 12.127 2.415 1.455 1.00 90.19 90 LYS A N 1
ATOM 738 C CA . LYS A 1 90 ? 12.445 1.951 2.806 1.00 90.19 90 LYS A CA 1
ATOM 739 C C . LYS A 1 90 ? 11.672 0.680 3.147 1.00 90.19 90 LYS A C 1
ATOM 741 O O . LYS A 1 90 ? 10.500 0.519 2.812 1.00 90.19 90 LYS A O 1
ATOM 746 N N . SER A 1 91 ? 12.344 -0.234 3.842 1.00 91.88 91 SER A N 1
ATOM 747 C CA . SER A 1 91 ? 11.699 -1.427 4.384 1.00 91.88 91 SER A CA 1
ATOM 748 C C . SER A 1 91 ? 10.869 -1.077 5.620 1.00 91.88 91 SER A C 1
ATOM 750 O O . SER A 1 91 ? 11.194 -0.139 6.351 1.00 91.88 91 SER A O 1
ATOM 752 N N . CYS A 1 92 ? 9.839 -1.879 5.908 1.00 93.50 92 CYS A N 1
ATOM 753 C CA . CYS A 1 92 ? 9.054 -1.727 7.138 1.00 93.50 92 CYS A CA 1
ATOM 754 C C . CYS A 1 92 ? 9.924 -1.781 8.397 1.00 93.50 92 CYS A C 1
ATOM 756 O O . CYS A 1 92 ? 9.655 -1.049 9.339 1.00 93.50 92 CYS A O 1
ATOM 758 N N . THR A 1 93 ? 10.980 -2.601 8.398 1.00 95.12 93 THR A N 1
ATOM 759 C CA . THR A 1 93 ? 11.920 -2.703 9.521 1.00 95.12 93 THR A CA 1
ATOM 760 C C . THR A 1 93 ? 12.631 -1.379 9.782 1.00 95.12 93 THR A C 1
ATOM 762 O O . THR A 1 93 ? 12.636 -0.915 10.914 1.00 95.12 93 THR A O 1
ATOM 765 N N . LYS A 1 94 ? 13.144 -0.714 8.738 1.00 95.81 94 LYS A N 1
ATOM 766 C CA . LYS A 1 94 ? 13.784 0.600 8.896 1.00 95.81 94 LYS A CA 1
ATOM 767 C C . LYS A 1 94 ? 12.788 1.671 9.331 1.00 95.81 94 LYS A C 1
ATOM 769 O O . LYS A 1 94 ? 13.093 2.479 10.197 1.00 95.81 94 LYS A O 1
ATOM 774 N N . LEU A 1 95 ? 11.579 1.660 8.765 1.00 95.06 95 LEU A N 1
ATOM 775 C CA . LEU A 1 95 ? 10.511 2.573 9.188 1.00 95.06 95 LEU A CA 1
ATOM 776 C C . LEU A 1 95 ? 10.137 2.363 10.662 1.00 95.06 95 LEU A C 1
ATOM 778 O O . LEU A 1 95 ? 9.885 3.330 11.370 1.00 95.06 95 LEU A O 1
ATOM 782 N N . ALA A 1 96 ? 10.122 1.113 11.120 1.00 95.81 96 ALA A N 1
ATOM 783 C CA . ALA A 1 96 ? 9.855 0.739 12.501 1.00 95.81 96 ALA A CA 1
ATOM 784 C C . ALA A 1 96 ? 10.954 1.222 13.458 1.00 95.81 96 ALA A C 1
ATOM 786 O O . ALA A 1 96 ? 10.630 1.858 14.458 1.00 95.81 96 ALA A O 1
ATOM 787 N N . GLU A 1 97 ? 12.227 1.007 13.119 1.00 95.94 97 GLU A N 1
ATOM 788 C CA . GLU A 1 97 ? 13.380 1.525 13.873 1.00 95.94 97 GLU A CA 1
ATOM 789 C C . GLU A 1 97 ? 13.340 3.055 13.980 1.00 95.94 97 GLU A C 1
ATOM 791 O O . GLU A 1 97 ? 13.417 3.610 15.073 1.00 95.94 97 GLU A O 1
ATOM 796 N N . GLU A 1 98 ? 13.129 3.746 12.857 1.00 94.12 98 GLU A N 1
ATOM 797 C CA . GLU A 1 98 ? 13.064 5.208 12.810 1.00 94.12 98 GLU A CA 1
ATOM 798 C C . GLU A 1 98 ? 11.869 5.809 13.574 1.00 94.12 98 GLU A C 1
ATOM 800 O O . GLU A 1 98 ? 11.878 6.998 13.902 1.00 94.12 98 GLU A O 1
ATOM 805 N N . LEU A 1 99 ? 10.802 5.033 13.777 1.00 92.69 99 LEU A N 1
ATOM 806 C CA . LEU A 1 99 ? 9.594 5.453 14.489 1.00 92.69 99 LEU A CA 1
ATOM 807 C C . LEU A 1 99 ? 9.522 4.889 15.917 1.00 92.69 99 LEU A C 1
ATOM 809 O O . LEU A 1 99 ? 8.589 5.236 16.637 1.00 92.69 99 LEU A O 1
ATOM 813 N N . GLY A 1 100 ? 10.480 4.051 16.329 1.00 93.50 100 GLY A N 1
ATOM 814 C CA . GLY A 1 100 ? 10.513 3.424 17.653 1.00 93.50 100 GLY A CA 1
ATOM 815 C C . GLY A 1 100 ? 9.356 2.454 17.916 1.00 93.50 100 GLY A C 1
ATOM 816 O O . GLY A 1 100 ? 8.931 2.299 19.057 1.00 93.50 100 GLY A O 1
ATOM 817 N N . VAL A 1 101 ? 8.804 1.826 16.874 1.00 93.44 101 VAL A N 1
ATOM 818 C CA . VAL A 1 101 ? 7.645 0.921 16.974 1.00 93.44 101 VAL A CA 1
ATOM 819 C C . VAL A 1 101 ? 7.979 -0.476 16.463 1.00 93.44 101 VAL A C 1
ATOM 821 O O . VAL A 1 101 ? 8.938 -0.678 15.728 1.00 93.44 101 VAL A O 1
ATOM 824 N N . GLY A 1 102 ? 7.154 -1.466 16.807 1.00 94.19 102 GLY A N 1
ATOM 825 C CA . GLY A 1 102 ? 7.285 -2.811 16.248 1.00 94.19 102 GLY A CA 1
ATOM 826 C C . GLY A 1 102 ? 6.981 -2.860 14.743 1.00 94.19 102 GLY A C 1
ATOM 827 O O . GLY A 1 102 ? 6.036 -2.230 14.261 1.00 94.19 102 GLY A O 1
ATOM 828 N N . ASN A 1 103 ? 7.727 -3.686 14.002 1.00 95.12 103 ASN A N 1
ATOM 829 C CA . ASN A 1 103 ? 7.534 -3.908 12.560 1.00 95.12 103 ASN A CA 1
ATOM 830 C C . ASN A 1 103 ? 6.095 -4.334 12.206 1.00 95.12 103 ASN A C 1
ATOM 832 O O . ASN A 1 103 ? 5.532 -3.884 11.209 1.00 95.12 103 ASN A O 1
ATOM 836 N N . THR A 1 104 ? 5.465 -5.163 13.045 1.00 94.50 104 THR A N 1
ATOM 837 C CA . THR A 1 104 ? 4.076 -5.606 12.850 1.00 94.50 104 THR A CA 1
ATOM 838 C C . THR A 1 104 ? 3.106 -4.428 12.822 1.00 94.50 104 THR A C 1
ATOM 840 O O . THR A 1 104 ? 2.244 -4.381 11.949 1.00 94.50 104 THR A O 1
ATOM 843 N N . THR A 1 105 ? 3.284 -3.446 13.710 1.00 93.25 105 THR A N 1
ATOM 844 C CA . THR A 1 105 ? 2.451 -2.237 13.762 1.00 93.25 105 THR A CA 1
ATOM 845 C C . THR A 1 105 ? 2.568 -1.447 12.466 1.00 93.25 105 THR A C 1
ATOM 847 O O . THR A 1 105 ? 1.557 -1.150 11.839 1.00 93.25 105 THR A O 1
ATOM 850 N N . VAL A 1 106 ? 3.797 -1.186 12.008 1.00 94.94 106 VAL A N 1
ATOM 851 C CA . VAL A 1 106 ? 4.047 -0.483 10.739 1.00 94.94 106 VAL A CA 1
ATOM 852 C C . VAL A 1 106 ? 3.414 -1.227 9.568 1.00 94.94 106 VAL A C 1
ATOM 854 O O . VAL A 1 106 ? 2.733 -0.623 8.746 1.00 94.94 106 VAL A O 1
ATOM 857 N N . ARG A 1 107 ? 3.585 -2.550 9.503 1.00 94.38 107 ARG A N 1
ATOM 858 C CA . ARG A 1 107 ? 3.042 -3.373 8.418 1.00 94.38 107 ARG A CA 1
ATOM 859 C C . ARG A 1 107 ? 1.515 -3.361 8.381 1.00 94.38 107 ARG A C 1
ATOM 861 O O . ARG A 1 107 ? 0.942 -3.258 7.299 1.00 94.38 107 ARG A O 1
ATOM 868 N N . VAL A 1 108 ? 0.871 -3.455 9.542 1.00 93.62 108 VAL A N 1
ATOM 869 C CA . VAL A 1 108 ? -0.587 -3.356 9.670 1.00 93.62 108 VAL A CA 1
ATOM 870 C C . VAL A 1 108 ? -1.065 -1.969 9.236 1.00 93.62 108 VAL A C 1
ATOM 872 O O . VAL A 1 108 ? -1.969 -1.889 8.411 1.00 93.62 108 VAL A O 1
ATOM 875 N N . CYS A 1 109 ? -0.416 -0.889 9.684 1.00 94.06 109 CYS A N 1
ATOM 876 C CA . CYS A 1 109 ? -0.785 0.467 9.269 1.00 94.06 109 CYS A CA 1
ATOM 877 C C . CYS A 1 109 ? -0.634 0.678 7.756 1.00 94.06 109 CYS A C 1
ATOM 879 O O . CYS A 1 109 ? -1.522 1.232 7.111 1.00 94.06 109 CYS A O 1
ATOM 881 N N . ILE A 1 110 ? 0.461 0.197 7.161 1.00 94.25 110 ILE A N 1
ATOM 882 C CA . ILE A 1 110 ? 0.698 0.312 5.715 1.00 94.25 110 ILE A CA 1
ATOM 883 C C . ILE A 1 110 ? -0.374 -0.443 4.918 1.00 94.25 110 ILE A C 1
ATOM 885 O O . ILE A 1 110 ? -0.902 0.099 3.950 1.00 94.25 110 ILE A O 1
ATOM 889 N N . ASN A 1 111 ? -0.716 -1.668 5.321 1.00 93.19 111 ASN A N 1
ATOM 890 C CA . ASN A 1 111 ? -1.628 -2.519 4.554 1.00 93.19 111 ASN A CA 1
ATOM 891 C C . ASN A 1 111 ? -3.111 -2.197 4.790 1.00 93.19 111 ASN A C 1
ATOM 893 O O . ASN A 1 111 ? -3.902 -2.254 3.852 1.00 93.19 111 ASN A O 1
ATOM 897 N N . GLU A 1 112 ? -3.510 -1.907 6.028 1.00 92.06 112 GLU A N 1
ATOM 898 C CA . GLU A 1 112 ? -4.920 -1.739 6.394 1.00 92.06 112 GLU A CA 1
ATOM 899 C C . GLU A 1 112 ? -5.365 -0.275 6.383 1.00 92.06 112 GLU A C 1
ATOM 901 O O . GLU A 1 112 ? -6.428 0.018 5.833 1.00 92.06 112 GLU A O 1
ATOM 906 N N . ASP A 1 113 ? -4.576 0.633 6.974 1.00 92.44 113 ASP A N 1
ATOM 907 C CA . ASP A 1 113 ? -4.937 2.057 7.045 1.00 92.44 113 ASP A CA 1
ATOM 908 C C . ASP A 1 113 ? -4.594 2.772 5.740 1.00 92.44 113 ASP A C 1
ATOM 910 O O . ASP A 1 113 ? -5.469 3.352 5.103 1.00 92.44 113 ASP A O 1
ATOM 914 N N . LEU A 1 114 ? -3.325 2.698 5.319 1.00 92.62 114 LEU A N 1
ATOM 915 C CA . LEU A 1 114 ? -2.833 3.387 4.120 1.00 92.62 114 LEU A CA 1
ATOM 916 C C . LEU A 1 114 ? -3.139 2.623 2.827 1.00 92.62 114 LEU A C 1
ATOM 918 O O . LEU A 1 114 ? -3.157 3.219 1.752 1.00 92.62 114 LEU A O 1
ATOM 922 N N . ARG A 1 115 ? -3.381 1.309 2.920 1.00 93.62 115 ARG A N 1
ATOM 923 C CA . ARG A 1 115 ? -3.647 0.413 1.780 1.00 93.62 115 ARG A CA 1
ATOM 924 C C . ARG A 1 115 ? -2.571 0.463 0.696 1.00 93.62 115 ARG A C 1
ATOM 926 O O . ARG A 1 115 ? -2.853 0.331 -0.496 1.00 93.62 115 ARG A O 1
ATOM 933 N N . TYR A 1 116 ? -1.324 0.646 1.108 1.00 92.50 116 TYR A N 1
ATOM 934 C CA . TYR A 1 116 ? -0.183 0.601 0.207 1.00 92.50 116 TYR A CA 1
ATOM 935 C C . TYR A 1 116 ? 0.293 -0.836 0.001 1.00 92.50 116 TYR A C 1
ATOM 937 O O . TYR A 1 116 ? 0.265 -1.664 0.908 1.00 92.50 116 TYR A O 1
ATOM 945 N N . TYR A 1 117 ? 0.780 -1.110 -1.209 1.00 88.81 117 TYR A N 1
ATOM 946 C CA . TYR A 1 117 ? 1.344 -2.401 -1.585 1.00 88.81 117 TYR A CA 1
ATOM 947 C C . TYR A 1 117 ? 2.816 -2.254 -1.957 1.00 88.81 117 TYR A C 1
ATOM 949 O O . TYR A 1 117 ? 3.207 -1.352 -2.702 1.00 88.81 117 TYR A O 1
ATOM 957 N N . PHE A 1 118 ? 3.635 -3.187 -1.476 1.00 85.00 118 PHE A N 1
ATOM 958 C CA . PHE A 1 118 ? 5.039 -3.278 -1.860 1.00 85.00 118 PHE A CA 1
ATOM 959 C C . PHE A 1 118 ? 5.152 -3.882 -3.258 1.00 85.00 118 PHE A C 1
ATOM 961 O O . PHE A 1 118 ? 5.102 -5.098 -3.439 1.00 85.00 118 PHE A O 1
ATOM 968 N N . TYR A 1 119 ? 5.316 -3.027 -4.263 1.00 84.88 119 TYR A N 1
ATOM 969 C CA . TYR A 1 119 ? 5.572 -3.478 -5.625 1.00 84.88 119 TYR A CA 1
ATOM 970 C C . TYR A 1 119 ? 7.056 -3.773 -5.843 1.00 84.88 119 TYR A C 1
ATOM 972 O O . TYR A 1 119 ? 7.941 -3.015 -5.439 1.00 84.88 119 TYR A O 1
ATOM 980 N N . LYS A 1 120 ? 7.341 -4.862 -6.563 1.00 81.12 120 LYS A N 1
ATOM 981 C CA . LYS A 1 120 ? 8.694 -5.150 -7.042 1.00 81.12 120 LYS A CA 1
ATOM 982 C C . LYS A 1 120 ? 9.083 -4.105 -8.090 1.00 81.12 120 LYS A C 1
ATOM 984 O O . LYS A 1 120 ? 8.497 -4.061 -9.172 1.00 81.12 120 LYS A O 1
ATOM 989 N N . ARG A 1 121 ? 10.095 -3.285 -7.791 1.00 77.94 121 ARG A N 1
ATOM 990 C CA . ARG A 1 121 ? 10.633 -2.314 -8.755 1.00 77.94 121 ARG A CA 1
ATOM 991 C C . ARG A 1 121 ? 11.235 -3.033 -9.960 1.00 77.94 121 ARG A C 1
ATOM 993 O O . ARG A 1 121 ? 11.940 -4.035 -9.812 1.00 77.94 121 ARG A O 1
ATOM 1000 N N . ARG A 1 122 ? 10.966 -2.517 -11.161 1.00 79.19 122 ARG A N 1
ATOM 1001 C CA . ARG A 1 122 ? 11.611 -3.004 -12.384 1.00 79.19 122 ARG A CA 1
ATOM 1002 C C . ARG A 1 122 ? 13.056 -2.518 -12.406 1.00 79.19 122 ARG A C 1
ATOM 1004 O O . ARG A 1 122 ? 13.316 -1.342 -12.174 1.00 79.19 122 ARG A O 1
ATOM 1011 N N . LYS A 1 123 ? 13.988 -3.430 -12.672 1.00 75.62 123 LYS A N 1
ATOM 1012 C CA . LYS A 1 123 ? 15.396 -3.089 -12.881 1.00 75.62 123 LYS A CA 1
ATOM 1013 C C . LYS A 1 123 ? 15.550 -2.609 -14.324 1.00 75.62 123 LYS A C 1
ATOM 1015 O O . LYS A 1 123 ? 15.240 -3.363 -15.242 1.00 75.62 123 LYS A O 1
ATOM 1020 N N . GLY A 1 124 ? 15.973 -1.364 -14.505 1.00 71.56 124 GLY A N 1
ATOM 1021 C CA . GLY A 1 124 ? 16.398 -0.816 -15.794 1.00 71.56 124 GLY A CA 1
ATOM 1022 C C . GLY A 1 124 ? 17.913 -0.633 -15.815 1.00 71.56 124 GLY A C 1
ATOM 1023 O O . GLY A 1 124 ? 18.542 -0.557 -14.759 1.00 71.56 124 GLY A O 1
ATOM 1024 N N . GLN A 1 125 ? 18.503 -0.563 -17.006 1.00 78.69 125 GLN A N 1
ATOM 1025 C CA . GLN A 1 125 ? 19.892 -0.130 -17.155 1.00 78.69 125 GLN A CA 1
ATOM 1026 C C . GLN A 1 125 ? 19.989 1.356 -16.790 1.00 78.69 125 GLN A C 1
ATOM 1028 O O . GLN A 1 125 ? 19.142 2.129 -17.218 1.00 78.69 125 GLN A O 1
ATOM 1033 N N . ILE A 1 126 ? 21.004 1.782 -16.039 1.00 77.19 126 ILE A N 1
ATOM 1034 C CA . ILE A 1 126 ? 21.240 3.215 -15.810 1.00 77.19 126 ILE A CA 1
ATOM 1035 C C . ILE A 1 126 ? 21.734 3.820 -17.132 1.00 77.19 126 ILE A C 1
ATOM 1037 O O . ILE A 1 126 ? 22.754 3.386 -17.667 1.00 77.19 126 ILE A O 1
ATOM 1041 N N . LEU A 1 127 ? 20.983 4.771 -17.696 1.00 80.00 127 LEU A N 1
ATOM 1042 C CA . LEU A 1 127 ? 21.351 5.439 -18.946 1.00 80.00 127 LEU A CA 1
ATOM 1043 C C . LEU A 1 127 ? 22.334 6.571 -18.657 1.00 80.00 127 LEU A C 1
ATOM 1045 O O . LEU A 1 127 ? 22.009 7.493 -17.910 1.00 80.00 127 LEU A O 1
ATOM 1049 N N . THR A 1 128 ? 23.500 6.525 -19.299 1.00 87.88 128 THR A N 1
ATOM 1050 C CA . THR A 1 128 ? 24.420 7.667 -19.360 1.00 87.88 128 THR A CA 1
ATOM 1051 C C . THR A 1 128 ? 23.787 8.811 -20.151 1.00 87.88 128 THR A C 1
ATOM 1053 O O . THR A 1 128 ? 22.952 8.567 -21.022 1.00 87.88 128 THR A O 1
ATOM 1056 N N . GLU A 1 129 ? 24.203 10.052 -19.901 1.00 86.12 129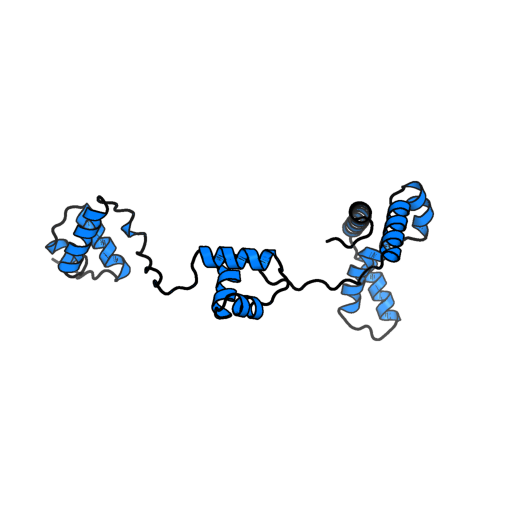 GLU A N 1
ATOM 1057 C CA . GLU A 1 129 ? 23.693 11.242 -20.610 1.00 86.12 129 GLU A CA 1
ATOM 1058 C C . GLU A 1 129 ? 23.791 11.078 -22.134 1.00 86.12 129 GLU A C 1
ATOM 1060 O O . GLU A 1 129 ? 22.802 11.220 -22.849 1.00 86.12 129 GLU A O 1
ATOM 1065 N N . LYS A 1 130 ? 24.939 10.593 -22.625 1.00 87.19 130 LYS A N 1
ATOM 1066 C CA . LYS A 1 130 ? 25.139 10.260 -24.046 1.00 87.19 130 LYS A CA 1
ATOM 1067 C C . LYS A 1 130 ? 24.132 9.231 -24.569 1.00 87.19 130 LYS A C 1
ATOM 1069 O O . LYS A 1 130 ? 23.696 9.310 -25.715 1.00 87.19 130 LYS A O 1
ATOM 1074 N N . ALA A 1 131 ? 23.776 8.228 -23.765 1.00 81.25 131 ALA A N 1
ATOM 1075 C CA . ALA A 1 131 ? 22.791 7.227 -24.166 1.00 81.25 131 ALA A CA 1
ATOM 1076 C C . ALA A 1 131 ? 21.377 7.826 -24.237 1.00 81.25 131 ALA A C 1
ATOM 1078 O O . ALA A 1 131 ? 20.631 7.480 -25.153 1.00 81.25 131 ALA A O 1
ATOM 1079 N N . GLN A 1 132 ? 21.040 8.753 -23.334 1.00 84.19 132 GLN A N 1
ATOM 1080 C CA . GLN A 1 132 ? 19.771 9.487 -23.356 1.00 84.19 132 GLN A CA 1
ATOM 1081 C C . GLN A 1 132 ? 19.669 10.370 -24.604 1.00 84.19 132 GLN A C 1
ATOM 1083 O O . GLN A 1 132 ? 18.685 10.279 -25.335 1.00 84.19 132 GLN A O 1
ATOM 1088 N N . GLU A 1 133 ? 20.714 11.140 -24.913 1.00 85.38 133 GLU A N 1
ATOM 1089 C CA . GLU A 1 133 ? 20.781 11.981 -26.115 1.00 85.38 133 GLU A CA 1
ATOM 1090 C C . GLU A 1 133 ? 20.678 11.151 -27.396 1.00 85.38 133 GLU A C 1
ATOM 1092 O O . GLU A 1 133 ? 19.895 11.465 -28.292 1.00 85.38 133 GLU A O 1
ATOM 1097 N N . ASN A 1 134 ? 21.411 10.039 -27.478 1.00 85.94 134 ASN A N 1
ATOM 1098 C CA . ASN A 1 134 ? 21.325 9.127 -28.615 1.00 85.94 134 ASN A CA 1
ATOM 1099 C C . ASN A 1 134 ? 19.918 8.538 -28.767 1.00 85.94 134 ASN A C 1
ATOM 1101 O O . ASN A 1 134 ? 19.410 8.424 -29.886 1.00 85.94 134 ASN A O 1
ATOM 1105 N N . GLN A 1 135 ? 19.273 8.176 -27.656 1.00 79.06 135 GLN A N 1
ATOM 1106 C CA . GLN A 1 135 ? 17.907 7.666 -27.654 1.00 79.06 135 GLN A CA 1
ATOM 1107 C C . GLN A 1 135 ? 16.903 8.738 -28.096 1.00 79.06 135 GLN A C 1
ATOM 1109 O O . GLN A 1 135 ? 16.032 8.444 -28.916 1.00 79.06 135 GLN A O 1
ATOM 1114 N N . PHE A 1 136 ? 17.049 9.970 -27.614 1.00 82.75 136 PHE A N 1
ATOM 1115 C CA . PHE A 1 136 ? 16.220 11.113 -27.988 1.00 82.75 136 PHE A CA 1
ATOM 1116 C C . PHE A 1 136 ? 16.376 11.472 -29.469 1.00 82.75 136 PHE A C 1
ATOM 1118 O O . PHE A 1 136 ? 15.391 11.503 -30.204 1.00 82.75 136 PHE A O 1
ATOM 1125 N N . ASN A 1 137 ? 17.613 11.626 -29.943 1.00 85.81 137 ASN A N 1
ATOM 1126 C CA . ASN A 1 137 ? 17.920 11.923 -31.341 1.00 85.81 137 ASN A CA 1
ATOM 1127 C C . ASN A 1 137 ? 17.404 10.827 -32.277 1.00 85.81 137 ASN A C 1
ATOM 1129 O O . ASN A 1 137 ? 16.888 11.111 -33.357 1.00 85.81 137 ASN A O 1
ATOM 1133 N N . LYS A 1 138 ? 17.504 9.559 -31.863 1.00 81.31 138 LYS A N 1
ATOM 1134 C CA . LYS A 1 138 ? 16.934 8.439 -32.615 1.00 81.31 138 LYS A CA 1
ATOM 1135 C C . LYS A 1 138 ? 15.407 8.489 -32.628 1.00 81.31 138 LYS A C 1
ATOM 1137 O O . LYS A 1 138 ? 14.817 8.228 -33.669 1.00 81.31 138 LYS A O 1
ATOM 1142 N N . ALA A 1 139 ? 14.768 8.823 -31.509 1.00 79.88 139 ALA A N 1
ATOM 1143 C CA . ALA A 1 139 ? 13.316 8.933 -31.435 1.00 79.88 139 ALA A CA 1
ATOM 1144 C C . ALA A 1 139 ? 12.777 10.093 -32.284 1.00 79.88 139 ALA A C 1
ATOM 1146 O O . ALA A 1 139 ? 11.820 9.880 -33.019 1.00 79.88 139 ALA A O 1
ATOM 1147 N N . LEU A 1 140 ? 13.427 11.261 -32.256 1.00 82.94 140 LEU A N 1
ATOM 1148 C CA . LEU A 1 140 ? 13.100 12.403 -33.115 1.00 82.94 140 LEU A CA 1
ATOM 1149 C C . LEU A 1 140 ? 13.229 12.050 -34.597 1.00 82.94 140 LEU A C 1
ATOM 1151 O O . LEU A 1 140 ? 12.280 12.215 -35.356 1.00 82.94 140 LEU A O 1
ATOM 1155 N N . LYS A 1 141 ? 14.362 11.459 -34.997 1.00 81.12 141 LYS A N 1
ATOM 1156 C CA . LYS A 1 141 ? 14.574 11.009 -36.382 1.00 81.12 141 LYS A CA 1
ATOM 1157 C C . LYS A 1 141 ? 13.506 10.018 -36.853 1.00 81.12 141 LYS A C 1
ATOM 1159 O O . LYS A 1 141 ? 13.190 9.995 -38.030 1.00 81.12 141 LYS A O 1
ATOM 1164 N N . LEU A 1 142 ? 12.969 9.186 -35.959 1.00 74.00 142 LEU A N 1
ATOM 1165 C CA . LEU A 1 142 ? 11.921 8.207 -36.279 1.00 74.00 142 LEU A CA 1
ATOM 1166 C C . LEU A 1 142 ? 10.496 8.751 -36.149 1.00 74.00 142 LEU A C 1
ATOM 1168 O O . LEU A 1 142 ? 9.558 8.102 -36.615 1.00 74.00 142 LEU A O 1
ATOM 1172 N N . HIS A 1 143 ? 10.326 9.891 -35.483 1.00 70.81 143 HIS A N 1
ATOM 1173 C CA . HIS A 1 143 ? 9.055 10.594 -35.392 1.00 70.81 143 HIS A CA 1
ATOM 1174 C C . HIS A 1 143 ? 8.730 11.304 -36.712 1.00 70.81 143 HIS A C 1
ATOM 1176 O O . HIS A 1 143 ? 7.568 11.316 -37.118 1.00 70.81 143 HIS A O 1
ATOM 1182 N N . GLU A 1 144 ? 9.751 11.818 -37.406 1.00 72.56 144 GLU A N 1
ATOM 1183 C CA . GLU A 1 144 ? 9.584 12.460 -38.709 1.00 72.56 144 GLU A CA 1
ATOM 1184 C C . GLU A 1 144 ? 9.114 11.456 -39.785 1.00 72.56 144 GLU A C 1
ATOM 1186 O O . GLU A 1 144 ? 9.762 10.422 -40.005 1.00 72.56 144 GLU A O 1
ATOM 1191 N N . PRO A 1 145 ? 7.989 11.729 -40.478 1.00 62.75 145 PRO A N 1
ATOM 1192 C CA . PRO A 1 145 ? 7.349 10.767 -41.377 1.00 62.75 145 PRO A CA 1
ATOM 1193 C C . PRO A 1 145 ? 8.215 10.405 -42.594 1.00 62.75 145 PRO A C 1
ATOM 1195 O O . PRO A 1 145 ? 8.178 9.258 -43.045 1.00 62.75 145 PRO A O 1
ATOM 1198 N N . GLU A 1 146 ? 9.034 11.340 -43.081 1.00 56.25 146 GLU A N 1
ATOM 1199 C CA . GLU A 1 146 ? 9.932 11.152 -44.231 1.00 56.25 146 GLU A CA 1
ATOM 1200 C C . GLU A 1 146 ? 11.046 10.132 -43.940 1.00 56.25 146 GLU A C 1
ATOM 1202 O O . GLU A 1 146 ? 11.317 9.222 -44.727 1.00 56.25 146 GLU A O 1
ATOM 1207 N N . HIS A 1 147 ? 11.645 10.218 -42.752 1.00 59.03 147 HIS A N 1
ATOM 1208 C CA . HIS A 1 147 ? 12.714 9.321 -42.315 1.00 59.03 147 HIS A CA 1
ATOM 1209 C C . HIS A 1 147 ? 12.190 7.936 -41.927 1.00 59.03 147 HIS A C 1
ATOM 1211 O O . HIS A 1 147 ? 12.861 6.927 -42.169 1.00 59.03 147 HIS A O 1
ATOM 1217 N N . LEU A 1 148 ? 10.978 7.867 -41.363 1.00 55.38 148 LEU A N 1
ATOM 1218 C CA . LEU A 1 148 ? 10.306 6.601 -41.093 1.00 55.38 148 LEU A CA 1
ATOM 1219 C C . LEU A 1 148 ? 10.082 5.837 -42.406 1.00 55.38 148 LEU A C 1
ATOM 1221 O O . LEU A 1 148 ? 10.445 4.667 -42.482 1.00 55.38 148 LEU A O 1
ATOM 1225 N N . ALA A 1 149 ? 9.579 6.500 -43.453 1.00 52.78 149 ALA A N 1
ATOM 1226 C CA . ALA A 1 149 ? 9.360 5.891 -44.766 1.00 52.78 149 ALA A CA 1
ATOM 1227 C C . ALA A 1 149 ? 10.652 5.345 -45.403 1.00 52.78 149 ALA A C 1
ATOM 1229 O O . ALA A 1 149 ? 10.662 4.217 -45.898 1.00 52.78 149 ALA A O 1
ATOM 1230 N N . ALA A 1 150 ? 11.759 6.088 -45.305 1.00 57.25 150 ALA A N 1
ATOM 1231 C CA . ALA A 1 150 ? 13.065 5.672 -45.821 1.00 57.25 150 ALA A CA 1
ATOM 1232 C C . ALA A 1 150 ? 13.690 4.496 -45.040 1.00 57.25 150 ALA A C 1
ATOM 1234 O O . ALA A 1 150 ? 14.415 3.675 -45.606 1.00 57.25 150 ALA A O 1
ATOM 1235 N N . GLN A 1 151 ? 13.416 4.386 -43.735 1.00 52.28 151 GLN A N 1
ATOM 1236 C CA . GLN A 1 151 ? 13.964 3.329 -42.879 1.00 52.28 151 GLN A CA 1
ATOM 1237 C C . GLN A 1 151 ? 13.040 2.120 -42.714 1.00 52.28 151 GLN A C 1
ATOM 1239 O O . GLN A 1 151 ? 13.510 1.100 -42.219 1.00 52.28 151 GLN A O 1
ATOM 1244 N N . LEU A 1 152 ? 11.772 2.171 -43.135 1.00 47.97 152 LEU A N 1
ATOM 1245 C CA . LEU A 1 152 ? 10.809 1.062 -43.023 1.00 47.97 152 LEU A CA 1
ATOM 1246 C C . LEU A 1 152 ? 11.294 -0.288 -43.599 1.00 47.97 152 LEU A C 1
ATOM 1248 O O . LEU A 1 152 ? 10.977 -1.313 -42.990 1.00 47.97 152 LEU A O 1
ATOM 1252 N N . PRO A 1 153 ? 12.117 -0.353 -44.669 1.00 47.62 153 PRO A N 1
ATOM 1253 C CA . PRO A 1 153 ? 12.728 -1.618 -45.089 1.00 47.62 153 PRO A CA 1
ATOM 1254 C C . PRO A 1 153 ? 13.730 -2.195 -44.067 1.00 47.62 153 PRO A C 1
ATOM 1256 O O . PRO A 1 153 ? 13.959 -3.402 -44.038 1.00 47.62 153 PRO A O 1
ATOM 1259 N N . ARG A 1 154 ? 14.334 -1.351 -43.215 1.00 39.72 154 ARG A N 1
ATOM 1260 C CA . ARG A 1 154 ? 15.421 -1.693 -42.271 1.00 39.72 154 ARG A CA 1
ATOM 1261 C C . ARG A 1 154 ? 14.993 -1.712 -40.796 1.00 39.72 154 ARG A C 1
ATOM 1263 O O . ARG A 1 154 ? 15.536 -2.484 -40.009 1.00 39.72 154 ARG A O 1
ATOM 1270 N N . LEU A 1 155 ? 14.009 -0.907 -40.407 1.00 45.56 155 LEU A N 1
ATOM 1271 C CA . LEU A 1 155 ? 13.397 -0.879 -39.080 1.00 45.56 155 LEU A CA 1
ATOM 1272 C C . LEU A 1 155 ? 12.022 -1.523 -39.159 1.00 45.56 155 LEU A C 1
ATOM 1274 O O . LEU A 1 155 ? 10.995 -0.854 -39.125 1.00 45.56 155 LEU A O 1
ATOM 1278 N N . GLN A 1 156 ? 12.006 -2.847 -39.271 1.00 50.19 156 GLN A N 1
ATOM 1279 C CA . GLN A 1 156 ? 10.757 -3.591 -39.249 1.00 50.19 156 GLN A CA 1
ATOM 1280 C C . GLN A 1 156 ? 10.072 -3.397 -37.880 1.00 50.19 156 GLN A C 1
ATOM 1282 O O . GLN A 1 156 ? 10.624 -3.839 -36.865 1.00 50.19 156 GLN A O 1
ATOM 1287 N N . PRO A 1 157 ? 8.849 -2.828 -37.817 1.00 49.41 157 PRO A N 1
ATOM 1288 C CA . PRO A 1 157 ? 8.040 -2.759 -36.588 1.00 49.41 157 PRO A CA 1
ATOM 1289 C C . PRO A 1 157 ? 7.810 -4.141 -35.946 1.00 49.41 157 PRO A C 1
ATOM 1291 O O . PRO A 1 157 ? 7.494 -4.263 -34.762 1.00 49.41 157 PRO A O 1
ATOM 1294 N N . VAL A 1 158 ? 8.033 -5.193 -36.738 1.00 49.31 158 VAL A N 1
ATOM 1295 C CA . VAL A 1 158 ? 8.023 -6.609 -36.370 1.00 49.31 158 VAL A CA 1
ATOM 1296 C C . VAL A 1 158 ? 9.031 -6.950 -35.261 1.00 49.31 158 VAL A C 1
ATOM 1298 O O . VAL A 1 158 ? 8.770 -7.850 -34.463 1.00 49.31 158 VAL A O 1
ATOM 1301 N N . ARG A 1 159 ? 10.155 -6.226 -35.145 1.00 47.53 159 ARG A N 1
ATOM 1302 C CA . ARG A 1 159 ? 11.247 -6.595 -34.224 1.00 47.53 159 ARG A CA 1
ATOM 1303 C C . ARG A 1 159 ? 10.976 -6.337 -32.742 1.00 47.53 159 ARG A C 1
ATOM 1305 O O . ARG A 1 159 ? 11.600 -6.989 -31.916 1.00 47.53 159 ARG A O 1
ATOM 1312 N N . LEU A 1 160 ? 10.091 -5.406 -32.382 1.00 52.75 160 LEU A N 1
ATOM 1313 C CA . LEU A 1 160 ? 9.993 -4.931 -30.990 1.00 52.75 160 LEU A CA 1
ATOM 1314 C C . LEU A 1 160 ? 8.751 -5.402 -30.225 1.00 52.75 160 LEU A C 1
ATOM 1316 O O . LEU A 1 160 ? 8.762 -5.360 -28.998 1.00 52.75 160 LEU A O 1
ATOM 1320 N N . LEU A 1 161 ? 7.687 -5.842 -30.904 1.00 56.81 161 LEU A N 1
ATOM 1321 C CA . LEU A 1 161 ? 6.425 -6.194 -30.234 1.00 56.81 161 LEU A CA 1
ATOM 1322 C C . LEU A 1 161 ? 5.883 -7.580 -30.620 1.00 56.81 161 LEU A C 1
ATOM 1324 O O . LEU A 1 161 ? 5.585 -8.344 -29.702 1.00 56.81 161 LEU A O 1
ATOM 1328 N N . PRO A 1 162 ? 5.819 -7.971 -31.910 1.00 61.75 162 PRO A N 1
ATOM 1329 C CA . PRO A 1 162 ? 5.493 -9.351 -32.277 1.00 61.75 162 PRO A CA 1
ATOM 1330 C C . PRO A 1 162 ? 6.494 -10.361 -31.717 1.00 61.75 162 PRO A C 1
ATOM 1332 O O . PRO A 1 162 ? 6.079 -11.398 -31.211 1.00 61.75 162 PRO A O 1
ATOM 1335 N N . MET A 1 163 ? 7.790 -10.030 -31.708 1.00 66.88 163 MET A N 1
ATOM 1336 C CA . MET A 1 163 ? 8.829 -10.930 -31.197 1.00 66.88 163 MET A CA 1
ATOM 1337 C C . MET A 1 163 ? 8.640 -11.304 -29.729 1.00 66.88 163 MET A C 1
ATOM 1339 O O . MET A 1 163 ? 8.788 -12.468 -29.408 1.00 66.88 163 MET A O 1
ATOM 1343 N N . GLY A 1 164 ? 8.226 -10.387 -28.849 1.00 70.06 164 GLY A N 1
ATOM 1344 C CA . GLY A 1 164 ? 7.982 -10.735 -27.442 1.00 70.06 164 GLY A CA 1
ATOM 1345 C C . GLY A 1 164 ? 6.746 -11.622 -27.223 1.00 70.06 164 GLY A C 1
ATOM 1346 O O . GLY A 1 164 ? 6.615 -12.259 -26.178 1.00 70.06 164 GLY A O 1
ATOM 1347 N N . ALA A 1 165 ? 5.801 -11.654 -28.169 1.00 73.31 165 ALA A N 1
ATOM 1348 C CA . ALA A 1 165 ? 4.696 -12.615 -28.159 1.00 73.31 165 ALA A CA 1
ATOM 1349 C C . ALA A 1 165 ? 5.151 -13.969 -28.720 1.00 73.31 165 ALA A C 1
ATOM 1351 O O . ALA A 1 165 ? 4.961 -14.989 -28.067 1.00 73.31 165 ALA A O 1
ATOM 1352 N N . VAL A 1 166 ? 5.834 -13.949 -29.868 1.00 79.44 166 VAL A N 1
ATOM 1353 C CA . VAL A 1 166 ? 6.390 -15.144 -30.513 1.00 79.44 166 VAL A CA 1
ATOM 1354 C C . VAL A 1 166 ? 7.376 -15.850 -29.588 1.00 79.44 166 VAL A C 1
ATOM 1356 O O . VAL A 1 166 ? 7.247 -17.046 -29.402 1.00 79.44 166 VAL A O 1
ATOM 1359 N N . GLU A 1 167 ? 8.288 -15.124 -28.943 1.00 80.06 167 GLU A N 1
ATOM 1360 C CA . GLU A 1 167 ? 9.293 -15.663 -28.022 1.00 80.06 167 GLU A CA 1
ATOM 1361 C C . GLU A 1 167 ? 8.656 -16.363 -26.818 1.00 80.06 167 GLU A C 1
ATOM 1363 O O . GLU A 1 167 ? 9.077 -17.454 -26.446 1.00 80.06 167 GLU A O 1
ATOM 1368 N N . ARG A 1 168 ? 7.602 -15.781 -26.229 1.00 80.69 168 ARG A N 1
ATOM 1369 C CA . ARG A 1 168 ? 6.873 -16.420 -25.121 1.00 80.69 168 ARG A CA 1
ATOM 1370 C C . ARG A 1 168 ? 6.209 -17.723 -25.551 1.00 80.69 168 ARG A C 1
ATOM 1372 O O . ARG A 1 168 ? 6.245 -18.689 -24.794 1.00 80.69 168 ARG A O 1
ATOM 1379 N N . ASP A 1 169 ? 5.633 -17.754 -26.748 1.00 80.31 169 ASP A N 1
ATOM 1380 C CA . ASP A 1 169 ? 4.959 -18.943 -27.268 1.00 80.31 169 ASP A CA 1
ATOM 1381 C C . ASP A 1 169 ? 5.957 -20.014 -27.728 1.00 80.31 169 ASP A C 1
ATOM 1383 O O . ASP A 1 169 ? 5.755 -21.201 -27.467 1.00 80.31 169 ASP A O 1
ATOM 1387 N N . THR A 1 170 ? 7.065 -19.617 -28.359 1.00 82.62 170 THR A N 1
ATOM 1388 C CA . THR A 1 170 ? 8.102 -20.543 -28.830 1.00 82.62 170 THR A CA 1
ATOM 1389 C C . THR A 1 170 ? 8.913 -21.121 -27.680 1.00 82.62 170 THR A C 1
ATOM 1391 O O . THR A 1 170 ? 9.224 -22.308 -27.721 1.00 82.62 170 THR A O 1
ATOM 1394 N N . ASN A 1 171 ? 9.199 -20.326 -26.640 1.00 83.69 171 ASN A N 1
ATOM 1395 C CA . ASN A 1 171 ? 9.995 -20.744 -25.479 1.00 83.69 171 ASN A CA 1
ATOM 1396 C C . ASN A 1 171 ? 9.161 -21.434 -24.390 1.00 83.69 171 ASN A C 1
ATOM 1398 O O . ASN A 1 171 ? 9.712 -21.872 -23.383 1.00 83.69 171 ASN A O 1
ATOM 1402 N N . ARG A 1 172 ? 7.838 -21.559 -24.571 1.00 83.56 172 ARG A N 1
ATOM 1403 C CA . ARG A 1 172 ? 6.960 -22.267 -23.625 1.00 83.56 172 ARG A CA 1
ATOM 1404 C C . ARG A 1 172 ? 7.321 -23.747 -23.483 1.00 83.56 172 ARG A C 1
ATOM 1406 O O . ARG A 1 172 ? 7.047 -24.347 -22.450 1.00 83.56 172 ARG A O 1
ATOM 1413 N N . THR A 1 173 ? 7.906 -24.334 -24.524 1.00 81.25 173 THR A N 1
ATOM 1414 C CA . THR A 1 173 ? 8.387 -25.721 -24.538 1.00 81.25 173 THR A CA 1
ATOM 1415 C C . THR A 1 173 ? 9.717 -25.787 -25.280 1.00 81.25 173 THR A C 1
ATOM 1417 O O . THR A 1 173 ? 9.914 -25.064 -26.258 1.00 81.25 173 THR A O 1
ATOM 1420 N N . ALA A 1 174 ? 10.630 -26.646 -24.824 1.00 82.81 174 ALA A N 1
ATOM 1421 C CA . ALA A 1 174 ? 11.918 -26.833 -25.484 1.00 82.81 174 ALA A CA 1
ATOM 1422 C C . ALA A 1 174 ? 11.726 -27.345 -26.924 1.00 82.81 174 ALA A C 1
ATOM 1424 O O . ALA A 1 174 ? 10.784 -28.086 -27.206 1.00 82.81 174 ALA A O 1
ATOM 1425 N N . CYS A 1 175 ? 12.609 -26.924 -27.829 1.00 82.00 175 CYS A N 1
ATOM 1426 C CA . CYS A 1 175 ? 12.725 -27.485 -29.175 1.00 82.00 175 CYS A CA 1
ATOM 1427 C C . CYS A 1 175 ? 14.057 -28.231 -29.235 1.00 82.00 175 CYS A C 1
ATOM 1429 O O . CYS A 1 175 ? 15.095 -27.632 -28.953 1.00 82.00 175 CYS A O 1
ATOM 1431 N N . ASN A 1 176 ? 14.038 -29.506 -29.617 1.00 85.56 176 ASN A N 1
ATOM 1432 C CA . ASN A 1 176 ? 15.254 -30.329 -29.633 1.00 85.56 176 ASN A CA 1
ATOM 1433 C C . ASN A 1 176 ? 16.017 -30.212 -30.961 1.00 85.56 176 ASN A C 1
ATOM 1435 O O . ASN A 1 176 ? 17.168 -30.626 -31.059 1.00 85.56 176 ASN A O 1
ATOM 1439 N N . THR A 1 177 ? 15.391 -29.635 -31.993 1.00 91.31 177 THR A N 1
ATOM 1440 C CA . THR A 1 177 ? 16.003 -29.448 -33.314 1.00 91.31 177 THR A CA 1
ATOM 1441 C C . THR A 1 177 ? 15.739 -28.053 -33.879 1.00 91.31 177 THR A C 1
ATOM 1443 O O . THR A 1 177 ? 14.710 -27.423 -33.623 1.00 91.31 177 THR A O 1
ATOM 1446 N N . MET A 1 178 ? 16.660 -27.569 -34.718 1.00 89.81 178 MET A N 1
ATOM 1447 C CA . MET A 1 178 ? 16.515 -26.278 -35.401 1.00 89.81 178 MET A CA 1
ATOM 1448 C C . MET A 1 178 ? 15.293 -26.246 -36.337 1.00 89.81 178 MET A C 1
ATOM 1450 O O . MET A 1 178 ? 14.657 -25.203 -36.488 1.00 89.81 178 MET A O 1
ATOM 1454 N N . ALA A 1 179 ? 14.964 -27.372 -36.975 1.00 90.50 179 ALA A N 1
ATOM 1455 C CA . ALA A 1 179 ? 13.822 -27.473 -37.880 1.00 90.50 179 ALA A CA 1
ATOM 1456 C C . ALA A 1 179 ? 12.493 -27.275 -37.136 1.00 90.50 179 ALA A C 1
ATOM 1458 O O . ALA A 1 179 ? 11.638 -26.512 -37.589 1.00 90.50 179 ALA A O 1
ATOM 1459 N N . GLU A 1 180 ? 12.359 -27.891 -35.960 1.00 88.88 180 GLU A N 1
ATOM 1460 C CA . GLU A 1 180 ? 11.191 -27.743 -35.093 1.00 88.88 180 GLU A CA 1
ATOM 1461 C C . GLU A 1 180 ? 11.012 -26.291 -34.633 1.00 88.88 180 GLU A C 1
ATOM 1463 O O . GLU A 1 180 ? 9.916 -25.734 -34.735 1.00 88.88 180 GLU A O 1
ATOM 1468 N N . LEU A 1 181 ? 12.104 -25.644 -34.210 1.00 88.38 181 LEU A N 1
ATOM 1469 C CA . LEU A 1 181 ? 12.080 -24.239 -33.807 1.00 88.38 181 LEU A CA 1
ATOM 1470 C C . LEU A 1 181 ? 11.626 -23.330 -34.958 1.00 88.38 181 LEU A C 1
ATOM 1472 O O . LEU A 1 181 ? 10.744 -22.490 -34.774 1.00 88.38 181 LEU A O 1
ATOM 1476 N N . LYS A 1 182 ? 12.185 -23.517 -36.163 1.00 89.44 182 LYS A N 1
ATOM 1477 C CA . LYS A 1 182 ? 11.794 -22.749 -37.357 1.00 89.44 182 LYS A CA 1
ATOM 1478 C C . LYS A 1 182 ? 10.311 -22.935 -37.675 1.00 89.44 182 LYS A C 1
ATOM 1480 O O . LYS A 1 182 ? 9.604 -21.943 -37.842 1.00 89.44 182 LYS A O 1
ATOM 1485 N N . ALA A 1 183 ? 9.826 -24.178 -37.694 1.00 88.62 183 ALA A N 1
ATOM 1486 C CA . ALA A 1 183 ? 8.423 -24.485 -37.963 1.00 88.62 183 ALA A CA 1
ATOM 1487 C C . ALA A 1 183 ? 7.485 -23.825 -36.939 1.00 88.62 183 ALA A C 1
ATOM 1489 O O . ALA A 1 183 ? 6.458 -23.249 -37.308 1.00 88.62 183 ALA A O 1
ATOM 1490 N N . ARG A 1 184 ? 7.867 -23.847 -35.658 1.00 86.94 184 ARG A N 1
ATOM 1491 C CA . ARG A 1 184 ? 7.093 -23.248 -34.568 1.00 86.94 184 ARG A CA 1
ATOM 1492 C C . ARG A 1 184 ? 7.032 -21.727 -34.673 1.00 86.94 184 ARG A C 1
ATOM 1494 O O . ARG A 1 184 ? 5.945 -21.164 -34.578 1.00 86.94 184 ARG A O 1
ATOM 1501 N N . ILE A 1 185 ? 8.158 -21.071 -34.959 1.00 87.06 185 ILE A N 1
ATOM 1502 C CA . ILE A 1 185 ? 8.203 -19.623 -35.214 1.00 87.06 185 ILE A CA 1
ATOM 1503 C C . ILE A 1 185 ? 7.270 -19.267 -36.377 1.00 87.06 185 ILE A C 1
ATOM 1505 O O . ILE A 1 185 ? 6.421 -18.384 -36.243 1.00 87.06 185 ILE A O 1
ATOM 1509 N N . THR A 1 186 ? 7.373 -19.976 -37.505 1.00 87.88 186 THR A N 1
ATOM 1510 C CA . THR A 1 186 ? 6.519 -19.732 -38.676 1.00 87.88 186 THR A CA 1
ATOM 1511 C C . THR A 1 186 ? 5.036 -19.915 -38.348 1.00 87.88 186 THR A C 1
ATOM 1513 O O . THR A 1 186 ? 4.204 -19.123 -38.791 1.00 87.88 186 THR A O 1
ATOM 1516 N N . LEU A 1 187 ? 4.688 -20.923 -37.548 1.00 88.44 187 LEU A N 1
ATOM 1517 C CA . LEU A 1 187 ? 3.318 -21.168 -37.106 1.00 88.44 187 LEU A CA 1
ATOM 1518 C C . LEU A 1 187 ? 2.794 -20.056 -36.181 1.00 88.44 187 LEU A C 1
ATOM 1520 O O . LEU A 1 187 ? 1.668 -19.599 -36.375 1.00 88.44 187 LEU A O 1
ATOM 1524 N N . CYS A 1 188 ? 3.600 -19.570 -35.234 1.00 85.31 188 CYS A N 1
ATOM 1525 C CA . CYS A 1 188 ? 3.249 -18.427 -34.384 1.00 85.31 188 CYS A CA 1
ATOM 1526 C C . CYS A 1 188 ? 2.979 -17.166 -35.217 1.00 85.31 188 CYS A C 1
ATOM 1528 O O . CYS A 1 188 ? 1.972 -16.495 -35.003 1.00 85.31 188 CYS A O 1
ATOM 1530 N N . PHE A 1 189 ? 3.815 -16.883 -36.223 1.00 83.31 189 PHE A N 1
ATOM 1531 C CA . PHE A 1 189 ? 3.584 -15.766 -37.146 1.00 83.31 189 PHE A CA 1
ATOM 1532 C C . PHE A 1 189 ? 2.308 -15.918 -37.975 1.00 83.31 189 PHE A C 1
ATOM 1534 O O . PHE A 1 189 ? 1.604 -14.933 -38.178 1.00 83.31 189 PHE A O 1
ATOM 1541 N N . LYS A 1 190 ? 1.963 -17.135 -38.411 1.00 85.69 190 LYS A N 1
ATOM 1542 C CA . LYS A 1 190 ? 0.706 -17.395 -39.133 1.00 85.69 190 LYS A CA 1
ATOM 1543 C C . LYS A 1 190 ? -0.535 -17.225 -38.253 1.00 85.69 190 LYS A C 1
ATOM 1545 O O . LYS A 1 190 ? -1.577 -16.819 -38.754 1.00 85.69 190 LYS A O 1
ATOM 1550 N N . LYS A 1 191 ? -0.431 -17.540 -36.959 1.00 87.75 191 LYS A N 1
ATOM 1551 C CA . LYS A 1 191 ? -1.535 -17.440 -35.989 1.00 87.75 191 LYS A CA 1
ATOM 1552 C C . LYS A 1 191 ? -1.734 -16.033 -35.417 1.00 87.75 191 LYS A C 1
ATOM 1554 O O . LYS A 1 191 ? -2.750 -15.795 -34.771 1.00 87.75 191 LYS A O 1
ATOM 1559 N N . LEU A 1 192 ? -0.791 -15.112 -35.626 1.00 82.19 192 LEU A N 1
ATOM 1560 C CA . LEU A 1 192 ? -0.862 -13.752 -35.091 1.00 82.19 192 LEU A CA 1
ATOM 1561 C C . LEU A 1 192 ? -2.022 -12.964 -35.737 1.00 82.19 192 LEU A C 1
ATOM 1563 O O . LEU A 1 192 ? -2.007 -12.735 -36.950 1.00 82.19 192 LEU A O 1
ATOM 1567 N N . PRO A 1 193 ? -3.017 -12.503 -34.957 1.00 85.31 193 PRO A N 1
ATOM 1568 C CA . PRO A 1 193 ? -4.134 -11.743 -35.498 1.00 85.31 193 PRO A CA 1
ATOM 1569 C C . PRO A 1 193 ? -3.664 -10.384 -36.027 1.00 85.31 193 PRO A C 1
ATOM 1571 O O . PRO A 1 193 ? -2.862 -9.683 -35.399 1.00 85.31 193 PRO A O 1
ATOM 1574 N N . ARG A 1 194 ? -4.208 -9.976 -37.180 1.00 82.00 194 ARG A N 1
ATOM 1575 C CA . ARG A 1 194 ? -3.850 -8.708 -37.844 1.00 82.00 194 ARG A CA 1
ATOM 1576 C C . ARG A 1 194 ? -4.088 -7.494 -36.941 1.00 82.00 194 ARG A C 1
ATOM 1578 O O . ARG A 1 194 ? -3.287 -6.559 -36.956 1.00 82.00 194 ARG A O 1
ATOM 1585 N N . ASP A 1 195 ? -5.117 -7.537 -36.099 1.00 82.00 195 ASP A N 1
ATOM 1586 C CA . ASP A 1 195 ? -5.430 -6.465 -35.147 1.00 82.00 195 ASP A CA 1
ATOM 1587 C C . ASP A 1 195 ? -4.349 -6.282 -34.081 1.00 82.00 195 ASP A C 1
ATOM 1589 O O . ASP A 1 195 ? -4.012 -5.152 -33.724 1.00 82.00 195 ASP A O 1
ATOM 1593 N N . GLN A 1 196 ? -3.735 -7.373 -33.616 1.00 78.44 196 GLN A N 1
ATOM 1594 C CA . GLN A 1 196 ? -2.628 -7.309 -32.662 1.00 78.44 196 GLN A CA 1
ATOM 1595 C C . GLN A 1 196 ? -1.389 -6.674 -33.297 1.00 78.44 196 GLN A C 1
ATOM 1597 O O . GLN A 1 196 ? -0.712 -5.873 -32.650 1.00 78.44 196 GLN A O 1
ATOM 1602 N N . VAL A 1 197 ? -1.123 -6.962 -34.575 1.00 76.62 197 VAL A N 1
ATOM 1603 C CA . VAL A 1 197 ? -0.041 -6.319 -35.337 1.00 76.62 197 VAL A CA 1
ATOM 1604 C C . VAL A 1 197 ? -0.331 -4.827 -35.527 1.00 76.62 197 VAL A C 1
ATOM 1606 O O . VAL A 1 197 ? 0.537 -3.993 -35.264 1.00 76.62 197 VAL A O 1
ATOM 1609 N N . ARG A 1 198 ? -1.568 -4.461 -35.888 1.00 79.38 198 ARG A N 1
ATOM 1610 C CA . ARG A 1 198 ? -1.991 -3.057 -36.016 1.00 79.38 198 ARG A CA 1
ATOM 1611 C C . ARG A 1 198 ? -1.849 -2.300 -34.692 1.00 79.38 198 ARG A C 1
ATOM 1613 O O . ARG A 1 198 ? -1.303 -1.196 -34.664 1.00 79.38 198 ARG A O 1
ATOM 1620 N N . CYS A 1 199 ? -2.285 -2.910 -33.590 1.00 77.12 199 CYS A N 1
ATOM 1621 C CA . CYS A 1 199 ? -2.157 -2.360 -32.242 1.00 77.12 199 CYS A CA 1
ATOM 1622 C C . CYS A 1 199 ? -0.684 -2.179 -31.843 1.00 77.12 199 CYS A C 1
ATOM 1624 O O . CYS A 1 199 ? -0.313 -1.142 -31.295 1.00 77.12 199 CYS A O 1
ATOM 1626 N N . ALA A 1 200 ? 0.181 -3.143 -32.169 1.00 72.44 200 ALA A N 1
ATOM 1627 C CA . ALA A 1 200 ? 1.615 -3.046 -31.922 1.00 72.44 200 ALA A CA 1
ATOM 1628 C C . ALA A 1 200 ? 2.264 -1.878 -32.689 1.00 72.44 200 ALA A C 1
ATOM 1630 O O . ALA A 1 200 ? 2.993 -1.082 -32.096 1.00 72.44 200 ALA A O 1
ATOM 1631 N N . CYS A 1 201 ? 1.952 -1.722 -33.978 1.00 74.06 201 CYS A N 1
ATOM 1632 C CA . CYS A 1 201 ? 2.445 -0.606 -34.789 1.00 74.06 201 CYS A CA 1
ATOM 1633 C C . CYS A 1 201 ? 1.961 0.756 -34.261 1.00 74.06 201 CYS A C 1
ATOM 1635 O O . CYS A 1 201 ? 2.739 1.708 -34.194 1.00 74.06 201 CYS A O 1
ATOM 1637 N N . SER A 1 202 ? 0.699 0.848 -33.829 1.00 76.62 202 SER A N 1
ATOM 1638 C CA . SER A 1 202 ? 0.155 2.056 -33.192 1.00 76.62 202 SER A CA 1
ATOM 1639 C C . SER A 1 202 ? 0.885 2.382 -31.881 1.00 76.62 202 SER A C 1
ATOM 1641 O O . SER A 1 202 ? 1.365 3.502 -31.698 1.00 76.62 202 SER A O 1
ATOM 1643 N N . ARG A 1 203 ? 1.083 1.377 -31.014 1.00 77.38 203 ARG A N 1
ATOM 1644 C CA . ARG A 1 203 ? 1.824 1.515 -29.751 1.00 77.38 203 ARG A CA 1
ATOM 1645 C C . ARG A 1 203 ? 3.257 1.981 -29.956 1.00 77.38 203 ARG A C 1
ATOM 1647 O O . ARG A 1 203 ? 3.741 2.756 -29.142 1.00 77.38 203 ARG A O 1
ATOM 1654 N N . PHE A 1 204 ? 3.932 1.542 -31.017 1.00 75.31 204 PHE A N 1
ATOM 1655 C CA . PHE A 1 204 ? 5.285 2.000 -31.331 1.00 75.31 204 PHE A CA 1
ATOM 1656 C C . PHE A 1 204 ? 5.337 3.519 -31.547 1.00 75.31 204 PHE A C 1
ATOM 1658 O O . PHE A 1 204 ? 6.174 4.187 -30.944 1.00 75.31 204 PHE A O 1
ATOM 1665 N N . ARG A 1 205 ? 4.395 4.084 -32.314 1.00 75.44 205 ARG A N 1
ATOM 1666 C CA . ARG A 1 205 ? 4.304 5.541 -32.518 1.00 75.44 205 ARG A CA 1
ATOM 1667 C C . ARG A 1 205 ? 4.005 6.282 -31.217 1.00 75.44 205 ARG A C 1
ATOM 1669 O O . ARG A 1 205 ? 4.691 7.247 -30.900 1.00 75.44 205 ARG A O 1
ATOM 1676 N N . SER A 1 206 ? 3.036 5.809 -30.432 1.00 79.69 206 SER A N 1
ATOM 1677 C CA . SER A 1 206 ? 2.736 6.394 -29.114 1.00 79.69 206 SER A CA 1
ATOM 1678 C C . SER A 1 206 ? 3.942 6.333 -28.173 1.00 79.69 206 SER A C 1
ATOM 1680 O O . SER A 1 206 ? 4.194 7.262 -27.414 1.00 79.69 206 SER A O 1
ATOM 1682 N N . ARG A 1 207 ? 4.716 5.248 -28.242 1.00 79.62 207 ARG A N 1
ATOM 1683 C CA . ARG A 1 207 ? 5.917 5.041 -27.438 1.00 79.62 207 ARG A CA 1
ATOM 1684 C C . ARG A 1 207 ? 7.042 5.993 -27.847 1.00 79.62 207 ARG A C 1
ATOM 1686 O O . ARG A 1 207 ? 7.696 6.531 -26.965 1.00 79.62 207 ARG A O 1
ATOM 1693 N N . LEU A 1 208 ? 7.241 6.237 -29.144 1.00 78.38 208 LEU A N 1
ATOM 1694 C CA . LEU A 1 208 ? 8.197 7.239 -29.628 1.00 78.38 208 LEU A CA 1
ATOM 1695 C C . LEU A 1 208 ? 7.845 8.646 -29.135 1.00 78.38 208 LEU A C 1
ATOM 1697 O O . LEU A 1 208 ? 8.729 9.336 -28.642 1.00 78.38 208 LEU A O 1
ATOM 1701 N N . LYS A 1 209 ? 6.564 9.035 -29.186 1.00 82.50 209 LYS A N 1
ATOM 1702 C CA . LYS A 1 209 ? 6.105 10.324 -28.639 1.00 82.50 209 LYS A CA 1
ATOM 1703 C C . LYS A 1 209 ? 6.458 10.472 -27.161 1.00 82.50 209 LYS A C 1
ATOM 1705 O O . LYS A 1 209 ? 7.104 11.441 -26.787 1.00 82.50 209 LYS A O 1
ATOM 1710 N N . LYS A 1 210 ? 6.161 9.448 -26.355 1.00 82.25 210 LYS A N 1
ATOM 1711 C CA . LYS A 1 210 ? 6.546 9.423 -24.937 1.00 82.25 210 LYS A CA 1
ATOM 1712 C C . LYS A 1 210 ? 8.058 9.535 -24.726 1.00 82.25 210 LYS A C 1
ATOM 1714 O O . LYS A 1 210 ? 8.473 10.268 -23.842 1.00 82.25 210 LYS A O 1
ATOM 1719 N N . VAL A 1 211 ? 8.885 8.849 -25.529 1.00 81.69 211 VAL A N 1
ATOM 1720 C CA . VAL A 1 211 ? 10.362 8.966 -25.457 1.00 81.69 211 VAL A CA 1
ATOM 1721 C C . VAL A 1 211 ? 10.810 10.410 -25.697 1.00 81.69 211 VAL A C 1
ATOM 1723 O O . VAL A 1 211 ? 11.725 10.877 -25.024 1.00 81.69 211 VAL A O 1
ATOM 1726 N N . VAL A 1 212 ? 10.185 11.104 -26.652 1.00 83.50 212 VAL A N 1
ATOM 1727 C CA . VAL A 1 212 ? 10.475 12.513 -26.951 1.00 83.50 212 VAL A CA 1
ATOM 1728 C C . VAL A 1 212 ? 10.038 13.410 -25.789 1.00 83.50 212 VAL A C 1
ATOM 1730 O O . VAL A 1 212 ? 10.828 14.241 -25.349 1.00 83.50 212 VAL A O 1
ATOM 1733 N N . GLU A 1 213 ? 8.842 13.195 -25.234 1.00 85.31 213 GLU A N 1
ATOM 1734 C CA . GLU A 1 213 ? 8.327 13.936 -24.068 1.00 85.31 213 GLU A CA 1
ATOM 1735 C C . GLU A 1 213 ? 9.255 13.821 -22.850 1.00 85.31 213 GLU A C 1
ATOM 1737 O O . GLU A 1 213 ? 9.557 14.822 -22.204 1.00 85.31 213 GLU A O 1
ATOM 1742 N N . VAL A 1 214 ? 9.772 12.620 -22.566 1.00 85.00 214 VAL A N 1
ATOM 1743 C CA . VAL A 1 214 ? 10.697 12.379 -21.442 1.00 85.00 214 VAL A CA 1
ATOM 1744 C C . VAL A 1 214 ? 12.175 12.570 -21.811 1.00 85.00 214 VAL A C 1
ATOM 1746 O O . VAL A 1 214 ? 13.054 12.147 -21.062 1.00 85.00 214 VAL A O 1
ATOM 1749 N N . ARG A 1 215 ? 12.471 13.176 -22.971 1.00 82.69 215 ARG A N 1
ATOM 1750 C CA . ARG A 1 215 ? 13.834 13.470 -23.460 1.00 82.69 215 ARG A CA 1
ATOM 1751 C C . ARG A 1 215 ? 14.796 12.271 -23.436 1.00 82.69 215 ARG A C 1
ATOM 1753 O O . ARG A 1 215 ? 15.964 12.399 -23.094 1.00 82.69 215 ARG A O 1
ATOM 1760 N N . GLY A 1 216 ? 14.314 11.088 -23.808 1.00 69.69 216 GLY A N 1
ATOM 1761 C CA . GLY A 1 216 ? 15.143 9.879 -23.880 1.00 69.69 216 GLY A CA 1
ATOM 1762 C C . GLY A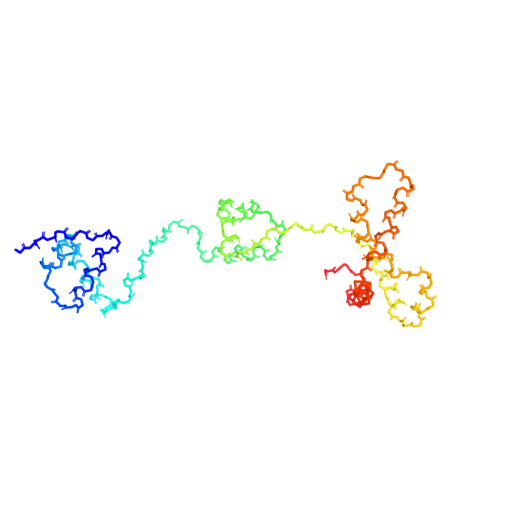 1 216 ? 15.246 9.075 -22.581 1.00 69.69 216 GLY A C 1
ATOM 1763 O O . GLY A 1 216 ? 15.852 8.006 -22.595 1.00 69.69 216 GLY A O 1
ATOM 1764 N N . LEU A 1 217 ? 14.622 9.518 -21.486 1.00 77.19 217 LEU A N 1
ATOM 1765 C CA . LEU A 1 217 ? 14.542 8.749 -20.241 1.00 77.19 217 LEU A CA 1
ATOM 1766 C C . LEU A 1 217 ? 13.607 7.531 -20.354 1.00 77.19 217 LEU A C 1
ATOM 1768 O O . LEU A 1 217 ? 12.808 7.388 -21.285 1.00 77.19 217 LEU A O 1
ATOM 1772 N N . TYR A 1 218 ? 13.704 6.618 -19.384 1.00 73.94 218 TYR A N 1
ATOM 1773 C CA . TYR A 1 218 ? 12.724 5.541 -19.247 1.00 73.94 218 TYR A CA 1
ATOM 1774 C C . TYR A 1 218 ? 11.378 6.079 -18.768 1.00 73.94 218 TYR A C 1
ATOM 1776 O O . TYR A 1 218 ? 11.300 6.992 -17.953 1.00 73.94 218 TYR A O 1
ATOM 1784 N N . PHE A 1 219 ? 10.316 5.438 -19.238 1.00 73.56 219 PHE A N 1
ATOM 1785 C CA . PHE A 1 219 ? 8.937 5.725 -18.868 1.00 73.56 219 PHE A CA 1
ATOM 1786 C C . PHE A 1 219 ? 8.165 4.412 -18.757 1.00 73.56 219 PHE A C 1
ATOM 1788 O O . PHE A 1 219 ? 8.564 3.389 -19.326 1.00 73.56 219 PHE A O 1
ATOM 1795 N N . ASN A 1 220 ? 7.058 4.466 -18.020 1.00 63.03 220 ASN A N 1
ATOM 1796 C CA . ASN A 1 220 ? 6.110 3.364 -17.885 1.00 63.03 220 ASN A CA 1
ATOM 1797 C C . ASN A 1 220 ? 4.951 3.478 -18.891 1.00 63.03 220 ASN A C 1
ATOM 1799 O O . ASN A 1 220 ? 4.536 4.606 -19.263 1.00 63.03 220 ASN A O 1
#

Solvent-accessible surface area (backbone atoms only — not comparable to full-atom values): 13196 Å² total; per-residue (Å²): 132,86,81,73,82,63,73,58,58,78,88,42,22,63,51,48,38,54,54,36,51,75,71,67,55,53,67,73,56,39,26,62,63,24,69,46,58,64,68,56,55,51,50,51,51,53,54,32,59,78,52,74,64,50,83,67,57,70,79,54,68,82,72,78,77,76,66,89,86,54,79,84,39,72,70,49,52,51,55,51,49,51,54,42,69,77,43,76,82,65,51,52,60,58,56,10,62,77,67,76,47,59,44,67,58,47,50,48,44,37,49,68,74,69,60,55,76,94,72,85,79,82,88,73,83,87,73,51,69,69,54,20,51,52,44,23,56,50,33,53,52,53,66,40,68,70,50,35,64,73,37,44,90,77,58,52,74,59,70,78,48,56,41,66,54,44,48,55,64,54,66,72,50,90,64,95,44,71,67,56,45,51,52,46,51,53,49,48,64,70,68,54,55,67,66,59,54,53,51,43,55,53,47,50,55,57,48,37,51,50,28,51,75,54,58,28,50,91,82,135

Organism: Caligus rogercresseyi (NCBI:txid217165)

Radius of gyration: 34.69 Å; Cα contacts (8 Å, |Δi|>4): 132; chains: 1; bounding box: 78×44×81 Å

Sequence (220 aa):
MVSDNFNPPESWKRVTAVMMIRAGCKDMEIMKTACVARNTVKSIRSELEESNNDYERWWREKRGKRRSDSLRTPEFVEKLQKKVQEDPSKSCTKLAEELGVGNTTVRVCINEDLRYYFYKRRKGQILTEKAQENQFNKALKLHEPEHLAAQLPRLQPVRLLPMGAVERDTNRTACNTMAELKARITLCFKKLPRDQVRCACSRFRSRLKKVVEVRGLYFN

pLDDT: mean 81.29, std 12.87, range [38.78, 95.94]

Secondary structure (DSSP, 8-state):
---------HHHHHHHHHHHHHTT--HHHHHHHHT--HHHHHHHHHHHHHTTT-TTGGGS--PPPPPTT-S--HHHHHHHHHHHHH-TT--HHHHHHHHTS-HHHHHHIIIIIS------PPP-PPPPHHHHHHHHHHHHHHHSHHHHHHHTTTS-GGGTTHHHHHHHHHTTS--SSHHHHHHHHHHHHHHS-HHHHHHHHHHHHHHHHHHHHTTT----